Protein AF-T1B4D5-F1 (afdb_monomer_lite)

Secondary structure (DSSP, 8-state):
-TTTHHHHHHHHHHSTT-HHHHHHHHHHHHHHHHHH-HHHHHHHHHHHHHHHHHHHHH-TT-HHHHHHHHHHHHHS-GGGT--HHHHHHHHHHHHHH-HHHHHHHHHHHHHHTT-HHHHHHHHHHHHHH-TT--THHHHHHHHHHHHHHH-TT-HHHHHHHHHHHHHHHHHHHHHHTTS----HHHHHHHHHHHHHHT-SHHHHHHHHHHHHHHS--

Organism: NCBI:txid410659

Structure (mmCIF, N/CA/C/O backbone):
data_AF-T1B4D5-F1
#
_entry.id   AF-T1B4D5-F1
#
loop_
_atom_site.group_PDB
_atom_site.id
_atom_site.type_symbol
_atom_site.label_atom_id
_atom_site.label_alt_id
_atom_site.label_comp_id
_atom_site.label_asym_id
_atom_site.label_entity_id
_atom_site.label_seq_id
_atom_site.pdbx_PDB_ins_code
_atom_site.Cartn_x
_atom_site.Cartn_y
_atom_site.Cartn_z
_atom_site.occupancy
_atom_site.B_iso_or_equiv
_atom_site.auth_seq_id
_atom_site.auth_comp_id
_atom_site.auth_asym_id
_atom_site.auth_atom_id
_atom_site.pdbx_PDB_model_num
ATOM 1 N N . PHE A 1 1 ? 6.455 9.916 -14.007 1.00 59.75 1 PHE A N 1
ATOM 2 C CA . PHE A 1 1 ? 5.121 9.476 -14.487 1.00 59.75 1 PHE A CA 1
ATOM 3 C C . PHE A 1 1 ? 4.770 9.940 -15.907 1.00 59.75 1 PHE A C 1
ATOM 5 O O . PHE A 1 1 ? 4.711 9.088 -16.780 1.00 59.75 1 PHE A O 1
ATOM 12 N N . ARG A 1 2 ? 4.588 11.244 -16.207 1.00 67.12 2 ARG A N 1
ATOM 13 C CA . ARG A 1 2 ? 4.133 11.708 -17.549 1.00 67.12 2 ARG A CA 1
ATOM 14 C C . ARG A 1 2 ? 5.028 11.262 -18.722 1.00 67.12 2 ARG A C 1
ATOM 16 O O . ARG A 1 2 ? 4.492 10.787 -19.713 1.00 67.12 2 ARG A O 1
ATOM 23 N N . LYS A 1 3 ? 6.359 11.357 -18.583 1.00 77.44 3 LYS A N 1
ATOM 24 C CA . LYS A 1 3 ? 7.332 10.890 -19.597 1.00 77.44 3 LYS A CA 1
ATOM 25 C C . LYS A 1 3 ? 7.439 9.358 -19.693 1.00 77.44 3 LYS A C 1
ATOM 27 O O . LYS A 1 3 ? 7.758 8.848 -20.753 1.00 77.44 3 LYS A O 1
ATOM 32 N N . ALA A 1 4 ? 7.148 8.633 -18.609 1.00 73.69 4 ALA A N 1
ATOM 33 C CA . ALA A 1 4 ? 7.266 7.172 -18.552 1.00 73.69 4 ALA A CA 1
ATOM 34 C C . ALA A 1 4 ? 6.052 6.448 -19.162 1.00 73.69 4 ALA A C 1
ATOM 36 O O . ALA A 1 4 ? 6.177 5.330 -19.647 1.00 73.69 4 ALA A O 1
ATOM 37 N N . PHE A 1 5 ? 4.877 7.087 -19.159 1.00 84.69 5 PHE A N 1
ATOM 38 C CA . PHE A 1 5 ? 3.626 6.444 -19.567 1.00 84.69 5 PHE A CA 1
ATOM 39 C C . PHE A 1 5 ? 3.628 5.864 -20.994 1.00 84.69 5 PHE A C 1
ATOM 41 O O . PHE A 1 5 ? 3.171 4.733 -21.133 1.00 84.69 5 PHE A O 1
ATOM 48 N N . PRO A 1 6 ? 4.132 6.550 -22.044 1.00 90.19 6 PRO A N 1
ATOM 49 C CA . PRO A 1 6 ? 4.163 5.971 -23.390 1.00 90.19 6 PRO A CA 1
ATOM 50 C C . PRO A 1 6 ? 4.971 4.669 -23.459 1.00 90.19 6 PRO A C 1
ATOM 52 O O . PRO A 1 6 ? 4.512 3.702 -24.059 1.00 90.19 6 PRO A O 1
ATOM 55 N N . TYR A 1 7 ? 6.118 4.618 -22.775 1.00 87.62 7 TYR A N 1
ATOM 56 C CA . TYR A 1 7 ? 6.969 3.428 -22.704 1.00 87.62 7 TYR A CA 1
ATOM 57 C C . TYR A 1 7 ? 6.268 2.282 -21.981 1.00 87.62 7 TYR A C 1
ATOM 59 O O . TYR A 1 7 ? 6.163 1.185 -22.514 1.00 87.62 7 TYR A O 1
ATOM 67 N N . VAL A 1 8 ? 5.705 2.552 -20.803 1.00 81.19 8 VAL A N 1
ATOM 68 C CA . VAL A 1 8 ? 5.000 1.529 -20.021 1.00 81.19 8 VAL A CA 1
ATOM 69 C C . VAL A 1 8 ? 3.749 1.028 -20.751 1.00 81.19 8 VAL A C 1
ATOM 71 O O . VAL A 1 8 ? 3.451 -0.160 -20.723 1.00 81.19 8 VAL A O 1
ATOM 74 N N . LYS A 1 9 ? 3.030 1.908 -21.460 1.00 93.94 9 LYS A N 1
ATOM 75 C CA . LYS A 1 9 ? 1.912 1.501 -22.319 1.00 93.94 9 LYS A CA 1
ATOM 76 C C . LYS A 1 9 ? 2.392 0.597 -23.454 1.00 93.94 9 LYS A C 1
ATOM 78 O O . LYS A 1 9 ? 1.712 -0.369 -23.761 1.00 93.94 9 LYS A O 1
ATOM 83 N N . LYS A 1 10 ? 3.531 0.891 -24.081 1.00 95.12 10 LYS A N 1
ATOM 84 C CA . LYS A 1 10 ? 4.098 0.043 -25.138 1.00 95.12 10 LYS A CA 1
ATOM 85 C C . LYS A 1 10 ? 4.448 -1.355 -24.608 1.00 95.12 10 LYS A C 1
ATOM 87 O O . LYS A 1 10 ? 4.064 -2.338 -25.233 1.00 95.12 10 LYS A O 1
ATOM 92 N N . LEU A 1 11 ? 5.043 -1.442 -23.415 1.00 91.50 11 LEU A N 1
ATOM 93 C CA . LEU A 1 11 ? 5.376 -2.719 -22.773 1.00 91.50 11 LEU A CA 1
ATOM 94 C C . LEU A 1 11 ? 4.157 -3.639 -22.604 1.00 91.50 11 LEU A C 1
ATOM 96 O O . LEU A 1 11 ? 4.252 -4.824 -22.900 1.00 91.50 11 LEU A O 1
ATOM 100 N N . THR A 1 12 ? 2.983 -3.110 -22.238 1.00 94.69 12 THR A N 1
ATOM 101 C CA . THR A 1 12 ? 1.769 -3.941 -22.108 1.00 94.69 12 THR A CA 1
ATOM 102 C C . THR A 1 12 ? 1.206 -4.452 -23.438 1.00 94.69 12 THR A C 1
ATOM 104 O O . THR A 1 12 ? 0.371 -5.355 -23.426 1.00 94.69 12 THR A O 1
ATOM 107 N N . HIS A 1 13 ? 1.644 -3.901 -24.577 1.00 95.62 13 HIS A N 1
ATOM 108 C CA . HIS A 1 13 ? 1.312 -4.420 -25.910 1.00 95.62 13 HIS A CA 1
ATOM 109 C C . HIS A 1 13 ? 2.344 -5.450 -26.378 1.00 95.62 13 HIS A C 1
ATOM 111 O O . HIS A 1 13 ? 1.962 -6.469 -26.940 1.00 95.62 13 HIS A O 1
ATOM 117 N N . GLU A 1 14 ? 3.633 -5.205 -26.125 1.00 96.44 14 GLU A N 1
ATOM 118 C CA . GLU A 1 14 ? 4.721 -6.125 -26.491 1.00 96.44 14 GLU A CA 1
ATOM 119 C C . GLU A 1 14 ? 4.737 -7.383 -25.616 1.00 96.44 14 GLU A C 1
ATOM 121 O O . GLU A 1 14 ? 5.044 -8.475 -26.087 1.00 96.44 14 GLU A O 1
ATOM 126 N N . ARG A 1 15 ? 4.377 -7.240 -24.337 1.00 95.62 15 ARG A N 1
ATOM 127 C CA . ARG A 1 15 ? 4.361 -8.315 -23.340 1.00 95.62 15 ARG A CA 1
ATOM 128 C C . ARG A 1 15 ? 2.989 -8.388 -22.662 1.00 95.62 15 ARG A C 1
ATOM 130 O O . ARG A 1 15 ? 2.857 -8.121 -21.466 1.00 95.62 15 ARG A O 1
ATOM 137 N N . PRO A 1 16 ? 1.929 -8.774 -23.396 1.00 95.25 16 PRO A N 1
ATOM 138 C CA . PRO A 1 16 ? 0.553 -8.689 -22.907 1.00 95.25 16 PRO A CA 1
ATOM 139 C C . PRO A 1 16 ? 0.242 -9.639 -21.746 1.00 95.25 16 PRO A C 1
ATOM 141 O O . PRO A 1 16 ? -0.794 -9.467 -21.104 1.00 95.25 16 PRO A O 1
ATOM 144 N N . HIS A 1 17 ? 1.106 -10.615 -21.459 1.00 95.88 17 HIS A N 1
ATOM 145 C CA . HIS A 1 17 ? 0.962 -11.569 -20.355 1.00 95.88 17 HIS A CA 1
ATOM 146 C C . HIS A 1 17 ? 1.942 -11.313 -19.197 1.00 95.88 17 HIS A C 1
ATOM 148 O O . HIS A 1 17 ? 1.974 -12.092 -18.248 1.00 95.88 17 HIS A O 1
ATOM 154 N N . ASP A 1 18 ? 2.731 -10.233 -19.238 1.00 92.44 18 ASP A N 1
ATOM 155 C CA . ASP A 1 18 ? 3.637 -9.884 -18.142 1.00 92.44 18 ASP A CA 1
ATOM 156 C C . ASP A 1 18 ? 2.883 -9.111 -17.048 1.00 92.44 18 ASP A C 1
ATOM 158 O O . ASP A 1 18 ? 2.411 -7.986 -17.237 1.00 92.44 18 ASP A O 1
ATOM 162 N N . ALA A 1 19 ? 2.750 -9.728 -15.875 1.00 87.81 19 ALA A N 1
ATOM 163 C CA . ALA A 1 19 ? 2.038 -9.136 -14.748 1.00 87.81 19 ALA A CA 1
ATOM 164 C C . ALA A 1 19 ? 2.701 -7.860 -14.206 1.00 87.81 19 ALA A C 1
ATOM 166 O O . ALA A 1 19 ? 2.000 -6.956 -13.745 1.00 87.81 19 ALA A O 1
ATOM 167 N N . ASN A 1 20 ? 4.033 -7.770 -14.250 1.00 83.25 20 ASN A N 1
ATOM 168 C CA . ASN A 1 20 ? 4.758 -6.613 -13.734 1.00 83.25 20 ASN A CA 1
ATOM 169 C C . ASN A 1 20 ? 4.564 -5.400 -14.644 1.00 83.25 20 ASN A C 1
ATOM 171 O O . ASN A 1 20 ? 4.439 -4.286 -14.139 1.00 83.25 20 ASN A O 1
ATOM 175 N N . ASP A 1 21 ? 4.452 -5.610 -15.955 1.00 86.88 21 ASP A N 1
ATOM 176 C CA . ASP A 1 21 ? 4.141 -4.536 -16.901 1.00 86.88 21 ASP A CA 1
ATOM 177 C C . ASP A 1 21 ? 2.739 -3.976 -16.696 1.00 86.88 21 ASP A C 1
ATOM 179 O O . ASP A 1 21 ? 2.556 -2.756 -16.669 1.00 86.88 21 ASP A O 1
ATOM 183 N N . TRP A 1 22 ? 1.746 -4.844 -16.485 1.00 88.75 22 TRP A N 1
ATOM 184 C CA . TRP A 1 22 ? 0.387 -4.404 -16.163 1.00 88.75 22 TRP A CA 1
ATOM 185 C C . TRP A 1 22 ? 0.316 -3.671 -14.818 1.00 88.75 22 TRP A C 1
ATOM 187 O O . TRP A 1 22 ? -0.350 -2.637 -14.721 1.00 88.75 22 TRP A O 1
ATOM 197 N N . LEU A 1 23 ? 1.046 -4.143 -13.804 1.00 82.62 23 LEU A N 1
ATOM 198 C CA . LEU A 1 23 ? 1.139 -3.473 -12.506 1.00 82.62 23 LEU A CA 1
ATOM 199 C C . LEU A 1 23 ? 1.821 -2.099 -12.622 1.00 82.62 23 LEU A C 1
ATOM 201 O O . LEU A 1 23 ? 1.320 -1.102 -12.094 1.00 82.62 23 LEU A O 1
ATOM 205 N N . LEU A 1 24 ? 2.930 -2.018 -13.359 1.00 83.12 24 LEU A N 1
ATOM 206 C CA . LEU A 1 24 ? 3.648 -0.771 -13.614 1.00 83.12 24 LEU A CA 1
ATOM 207 C C . LEU A 1 24 ? 2.795 0.212 -14.422 1.00 83.12 24 LEU A C 1
ATOM 209 O O . LEU A 1 24 ? 2.815 1.418 -14.152 1.00 83.12 24 LEU A O 1
ATOM 213 N N . TYR A 1 25 ? 2.019 -0.286 -15.386 1.00 84.75 25 TYR A N 1
ATOM 214 C CA . TYR A 1 25 ? 1.057 0.502 -16.150 1.00 84.75 25 TYR A CA 1
ATOM 215 C C . TYR A 1 25 ? -0.013 1.106 -15.249 1.00 84.75 25 TYR A C 1
ATOM 217 O O . TYR A 1 25 ? -0.212 2.322 -15.294 1.00 84.75 25 TYR A O 1
ATOM 225 N N . ALA A 1 26 ? -0.637 0.298 -14.386 1.00 81.81 26 ALA A N 1
ATOM 226 C CA . ALA A 1 26 ? -1.636 0.766 -13.432 1.00 81.81 26 ALA A CA 1
ATOM 227 C C . ALA A 1 26 ? -1.070 1.871 -12.523 1.00 81.81 26 ALA A C 1
ATOM 229 O O . ALA A 1 26 ? -1.642 2.960 -12.441 1.00 81.81 26 ALA A O 1
ATOM 230 N N . ALA A 1 27 ? 0.100 1.640 -11.918 1.00 80.06 27 ALA A N 1
ATOM 231 C CA . ALA A 1 27 ? 0.762 2.611 -11.047 1.00 80.06 27 ALA A CA 1
ATOM 232 C C . ALA A 1 27 ? 1.145 3.904 -11.790 1.00 80.06 27 ALA A C 1
ATOM 234 O O . ALA A 1 27 ? 0.931 5.013 -11.294 1.00 80.06 27 ALA A O 1
ATOM 235 N N . THR A 1 28 ? 1.674 3.786 -13.012 1.00 78.31 28 THR A N 1
ATOM 236 C CA . THR A 1 28 ? 2.087 4.944 -13.816 1.00 78.31 28 THR A CA 1
ATOM 237 C C . THR A 1 28 ? 0.889 5.768 -14.273 1.00 78.31 28 THR A C 1
ATOM 239 O O . THR A 1 28 ? 0.957 7.002 -14.264 1.00 78.31 28 THR A O 1
ATOM 242 N N . LEU A 1 29 ? -0.204 5.106 -14.659 1.00 82.6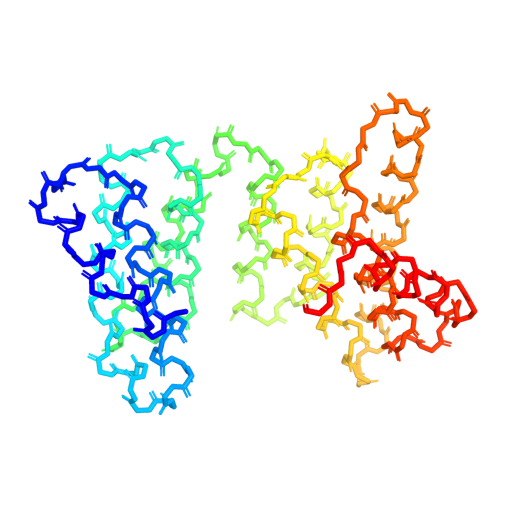9 29 LEU A N 1
ATOM 243 C CA . LEU A 1 29 ? -1.445 5.754 -15.059 1.00 82.69 29 LEU A CA 1
ATOM 244 C C . LEU A 1 29 ? -2.112 6.455 -13.874 1.00 82.69 29 LEU A C 1
ATOM 246 O O . LEU A 1 29 ? -2.475 7.624 -14.004 1.00 82.69 29 LEU A O 1
ATOM 250 N N . ALA A 1 30 ? -2.195 5.796 -12.716 1.00 75.62 30 ALA A N 1
ATOM 251 C CA . ALA A 1 30 ? -2.702 6.390 -11.482 1.00 75.62 30 ALA A CA 1
ATOM 252 C C . ALA A 1 30 ? -1.889 7.631 -11.086 1.00 75.62 30 ALA A C 1
ATOM 254 O O . ALA A 1 30 ? -2.453 8.712 -10.928 1.00 75.62 30 ALA A O 1
ATOM 255 N N . GLY A 1 31 ? -0.556 7.522 -11.029 1.00 74.50 31 GLY A N 1
ATOM 256 C CA . GLY A 1 31 ? 0.322 8.636 -10.665 1.00 74.50 31 GLY A CA 1
ATOM 257 C C . GLY A 1 31 ? 0.282 9.801 -11.661 1.00 74.50 31 GLY A C 1
ATOM 258 O O . GLY A 1 31 ? 0.270 10.966 -11.261 1.00 74.50 31 GLY A O 1
ATOM 259 N N . LYS A 1 32 ? 0.225 9.518 -12.972 1.00 81.62 32 LYS A N 1
ATOM 260 C CA . LYS A 1 32 ? 0.066 10.556 -14.007 1.00 81.62 32 LYS A CA 1
ATOM 261 C C . LYS A 1 32 ? -1.280 11.270 -13.867 1.00 81.62 32 LYS A C 1
ATOM 263 O O . LYS A 1 32 ? -1.305 12.496 -13.939 1.00 81.62 32 LYS A O 1
ATOM 268 N N . SER A 1 33 ? -2.363 10.518 -13.698 1.00 72.50 33 SER A N 1
ATOM 269 C CA . SER A 1 33 ? -3.723 11.063 -13.679 1.00 72.50 33 SER A CA 1
ATOM 270 C C . SER A 1 33 ? -3.989 11.838 -12.393 1.00 72.50 33 SER A C 1
ATOM 272 O O . SER A 1 33 ? -4.486 12.954 -12.456 1.00 72.50 33 SER A O 1
ATOM 274 N N . ALA A 1 34 ? -3.532 11.331 -11.244 1.00 70.50 34 ALA A N 1
ATOM 275 C CA . ALA A 1 34 ? -3.586 12.051 -9.974 1.00 70.50 34 ALA A CA 1
ATOM 276 C C . ALA A 1 34 ? -2.839 13.395 -10.045 1.00 70.50 34 ALA A C 1
ATOM 278 O O . ALA A 1 34 ? -3.365 14.411 -9.598 1.00 70.50 34 ALA A O 1
ATOM 279 N N . LYS A 1 35 ? -1.657 13.435 -10.683 1.00 73.06 35 LYS A N 1
ATOM 280 C CA . LYS A 1 35 ? -0.909 14.688 -10.897 1.00 73.06 35 LYS A CA 1
ATOM 281 C C . LYS A 1 35 ? -1.637 15.674 -11.822 1.00 73.06 35 LYS A C 1
ATOM 283 O O . LYS A 1 35 ? -1.420 16.875 -11.708 1.00 73.06 35 LYS A O 1
ATOM 288 N N . ALA A 1 36 ? -2.459 15.181 -12.746 1.00 73.25 36 ALA A N 1
ATOM 289 C CA . ALA A 1 36 ? -3.267 16.007 -13.643 1.00 73.25 36 ALA A CA 1
ATOM 290 C C . ALA A 1 36 ? -4.607 16.453 -13.021 1.00 73.25 36 ALA A C 1
ATOM 292 O O . ALA A 1 36 ? -5.295 17.282 -13.609 1.00 73.25 36 ALA A O 1
ATOM 293 N N . GLY A 1 37 ? -4.967 15.931 -11.844 1.00 71.31 37 GLY A N 1
ATOM 294 C CA . GLY A 1 37 ? -6.157 16.314 -11.086 1.00 71.31 37 GLY A CA 1
ATOM 295 C C . GLY A 1 37 ? -7.215 15.213 -10.985 1.00 71.31 37 GLY A C 1
ATOM 296 O O . GLY A 1 37 ? -7.175 14.194 -11.678 1.00 71.31 37 GLY A O 1
ATOM 297 N N . ILE A 1 38 ? -8.198 15.436 -10.109 1.00 74.69 38 ILE A N 1
ATOM 298 C CA . ILE A 1 38 ? -9.225 14.444 -9.754 1.00 74.69 38 ILE A CA 1
ATOM 299 C C . ILE A 1 38 ? -10.049 13.988 -10.967 1.00 74.69 38 ILE A C 1
ATOM 301 O O . ILE A 1 38 ? -10.256 12.792 -11.136 1.00 74.69 38 ILE A O 1
ATOM 305 N N . PHE A 1 39 ? -10.434 14.898 -11.869 1.00 83.56 39 PHE A N 1
ATOM 306 C CA . PHE A 1 39 ? -11.192 14.555 -13.079 1.00 83.56 39 PHE A CA 1
ATOM 307 C C . PHE A 1 39 ? -10.404 13.647 -14.027 1.00 83.56 39 PHE A C 1
ATOM 309 O O . PHE A 1 39 ? -10.960 12.712 -14.600 1.00 83.56 39 PHE A O 1
ATOM 316 N N . SER A 1 40 ? -9.094 13.881 -14.156 1.00 80.38 40 SER A N 1
ATOM 317 C CA . SER A 1 40 ? -8.224 13.008 -14.941 1.00 80.38 40 SER A CA 1
ATOM 318 C C . SER A 1 40 ? -8.095 11.638 -14.289 1.00 80.38 40 SER A C 1
ATOM 320 O O . SER A 1 40 ? -8.125 10.632 -14.987 1.00 80.38 40 SER A O 1
ATOM 322 N N . LEU A 1 41 ? -7.977 11.564 -12.962 1.00 74.75 41 LEU A N 1
ATOM 323 C CA . LEU A 1 41 ? -7.971 10.279 -12.269 1.00 74.75 41 LEU A CA 1
ATOM 324 C C . LEU A 1 41 ? -9.271 9.512 -12.528 1.00 74.75 41 LEU A C 1
ATOM 326 O O . LEU A 1 41 ? -9.200 8.370 -12.975 1.00 74.75 41 LEU A O 1
ATOM 330 N N . LEU A 1 42 ? -10.423 10.167 -12.342 1.00 78.44 42 LEU A N 1
ATOM 331 C CA . LEU A 1 42 ? -11.759 9.603 -12.562 1.00 78.44 42 LEU A CA 1
ATOM 332 C C . LEU A 1 42 ? -11.944 9.041 -13.977 1.00 78.44 42 LEU A C 1
ATOM 334 O O . LEU A 1 42 ? -12.488 7.951 -14.121 1.00 78.44 42 LEU A O 1
ATOM 338 N N . SER A 1 43 ? -11.440 9.710 -15.018 1.00 87.19 43 SER A N 1
ATOM 339 C CA . SER A 1 43 ? -11.549 9.195 -16.391 1.00 87.19 43 SER A CA 1
ATOM 340 C C . SER A 1 43 ? -10.677 7.962 -16.672 1.00 87.19 43 SER A C 1
ATOM 342 O O . SER A 1 43 ? -10.937 7.226 -17.625 1.00 87.19 43 SER A O 1
ATOM 344 N N . HIS A 1 44 ? -9.668 7.690 -15.837 1.00 87.69 44 HIS A N 1
ATOM 345 C CA . HIS A 1 44 ? -8.746 6.564 -16.007 1.00 87.69 44 HIS A CA 1
ATOM 346 C C . HIS A 1 44 ? -8.948 5.419 -15.003 1.00 87.69 44 HIS A C 1
ATOM 348 O O . HIS A 1 44 ? -8.336 4.365 -15.188 1.00 87.69 44 HIS A O 1
ATOM 354 N N . VAL A 1 45 ? -9.803 5.561 -13.981 1.00 83.50 45 VAL A N 1
ATOM 355 C CA . VAL A 1 45 ? -9.968 4.541 -12.921 1.00 83.50 45 VAL A CA 1
ATOM 356 C C . VAL A 1 45 ? -10.332 3.161 -13.473 1.00 83.50 45 VAL A C 1
ATOM 358 O O . VAL A 1 45 ? -9.697 2.175 -13.114 1.00 83.50 45 VAL A O 1
ATOM 361 N N . GLY A 1 46 ? -11.227 3.081 -14.462 1.00 88.88 46 GLY A N 1
ATOM 362 C CA . GLY A 1 46 ? -11.579 1.803 -15.090 1.00 88.88 46 GLY A CA 1
ATOM 363 C C . GLY A 1 46 ? -10.419 1.142 -15.851 1.00 88.88 46 GLY A C 1
ATOM 364 O O . GLY A 1 46 ? -10.335 -0.082 -15.907 1.00 88.88 46 GLY A O 1
ATOM 365 N N . GLN A 1 47 ? -9.498 1.926 -16.426 1.00 93.88 47 GLN A N 1
ATOM 366 C CA . GLN A 1 47 ? -8.290 1.384 -17.068 1.00 93.88 47 GLN A CA 1
ATOM 367 C C . GLN A 1 47 ? -7.281 0.889 -16.028 1.00 93.88 47 GLN A C 1
ATOM 369 O O . GLN A 1 47 ? -6.638 -0.137 -16.245 1.00 93.88 47 GLN A O 1
ATOM 374 N N . ILE A 1 48 ? -7.169 1.600 -14.903 1.00 86.31 48 ILE A N 1
ATOM 375 C CA . ILE A 1 48 ? -6.336 1.205 -13.765 1.00 86.31 48 ILE A CA 1
ATOM 376 C C . ILE A 1 48 ? -6.849 -0.120 -13.196 1.00 86.31 48 ILE A C 1
ATOM 378 O O . ILE A 1 48 ? -6.062 -1.055 -13.074 1.00 86.31 48 ILE A O 1
ATOM 382 N N . HIS A 1 49 ? -8.156 -0.235 -12.943 1.00 94.12 49 HIS A N 1
ATOM 383 C CA . HIS A 1 49 ? -8.755 -1.456 -12.409 1.00 94.12 49 HIS A CA 1
ATOM 384 C C . HIS A 1 49 ? -8.471 -2.670 -13.304 1.00 94.12 49 HIS A C 1
ATOM 386 O O . HIS A 1 49 ? -7.859 -3.636 -12.858 1.00 94.12 49 HIS A O 1
ATOM 392 N N . ARG A 1 50 ? -8.789 -2.580 -14.603 1.00 96.44 50 ARG A N 1
ATOM 393 C CA . ARG A 1 50 ? -8.543 -3.677 -15.557 1.00 96.44 50 ARG A CA 1
ATOM 394 C C . ARG A 1 50 ? -7.073 -4.077 -15.651 1.00 96.44 50 ARG A C 1
ATOM 396 O O . ARG A 1 50 ? -6.761 -5.240 -15.898 1.00 96.44 50 ARG A O 1
ATOM 403 N N . ALA A 1 51 ? -6.155 -3.124 -15.508 1.00 92.06 51 ALA A N 1
ATOM 404 C CA . ALA A 1 51 ? -4.730 -3.426 -15.497 1.00 92.06 51 ALA A CA 1
ATOM 405 C C . ALA A 1 51 ? -4.323 -4.205 -14.234 1.00 92.06 51 ALA A C 1
ATOM 407 O O . ALA A 1 51 ? -3.550 -5.155 -14.334 1.00 92.06 51 ALA A O 1
ATOM 408 N N . LEU A 1 52 ? -4.885 -3.864 -13.072 1.00 89.44 52 LEU A N 1
ATOM 409 C CA . LEU A 1 52 ? -4.667 -4.604 -11.827 1.00 89.44 52 LEU A CA 1
ATOM 410 C C . LEU A 1 52 ? -5.253 -6.022 -11.896 1.00 89.44 52 LEU A C 1
ATOM 412 O O . LEU A 1 52 ? -4.554 -6.978 -11.564 1.00 89.44 52 LEU A O 1
ATOM 416 N N . GLU A 1 53 ? -6.473 -6.180 -12.420 1.00 97.56 53 GLU A N 1
ATOM 417 C CA . GLU A 1 53 ? -7.086 -7.497 -12.654 1.00 97.56 53 GLU A CA 1
ATOM 418 C C . GLU A 1 53 ? -6.207 -8.371 -13.560 1.00 97.56 53 GLU A C 1
ATOM 420 O O . GLU A 1 53 ? -5.957 -9.539 -13.260 1.00 97.56 53 GLU A O 1
ATOM 425 N N . LYS A 1 54 ? -5.674 -7.804 -14.653 1.00 97.75 54 LYS A N 1
ATOM 426 C CA . LYS A 1 54 ? -4.730 -8.507 -15.534 1.00 97.75 54 LYS A CA 1
ATOM 427 C C . LYS A 1 54 ? -3.453 -8.909 -14.802 1.00 97.75 54 LYS A C 1
ATOM 429 O O . LYS A 1 54 ? -3.015 -10.045 -14.964 1.00 97.75 54 LYS A O 1
ATOM 434 N N . ALA A 1 55 ? -2.870 -8.018 -14.000 1.00 90.00 55 ALA A N 1
ATOM 435 C CA . ALA A 1 55 ? -1.661 -8.318 -13.239 1.00 90.00 55 ALA A CA 1
ATOM 436 C C . ALA A 1 55 ? -1.874 -9.500 -12.275 1.00 90.00 55 ALA A C 1
ATOM 438 O O . ALA A 1 55 ? -1.064 -10.427 -12.256 1.00 90.00 55 ALA A O 1
ATOM 439 N N . VAL A 1 56 ? -2.994 -9.522 -11.542 1.00 96.56 56 VAL A N 1
ATOM 440 C CA . VAL A 1 56 ? -3.349 -10.645 -10.656 1.00 96.56 56 VAL A CA 1
ATOM 441 C C . VAL A 1 56 ? -3.632 -11.918 -11.451 1.00 96.56 56 VAL A C 1
ATOM 443 O O . VAL A 1 56 ? -3.162 -12.990 -11.073 1.00 96.56 56 VAL A O 1
ATOM 446 N N . ARG A 1 57 ? -4.344 -11.819 -12.579 1.00 97.50 57 ARG A N 1
ATOM 447 C CA . ARG A 1 57 ? -4.656 -12.970 -13.436 1.00 97.50 57 ARG A CA 1
ATOM 448 C C . ARG A 1 57 ? -3.400 -13.638 -13.995 1.00 97.50 57 ARG A C 1
ATOM 450 O O . ARG A 1 57 ? -3.318 -14.861 -13.989 1.00 97.50 57 ARG A O 1
ATOM 457 N N . PHE A 1 58 ? -2.440 -12.855 -14.486 1.00 97.06 58 PHE A N 1
ATOM 458 C CA . PHE A 1 58 ? -1.218 -13.387 -15.095 1.00 97.06 58 PHE A CA 1
ATOM 459 C C . PHE A 1 58 ? -0.180 -13.847 -14.071 1.00 97.06 58 PHE A C 1
ATOM 461 O O . PHE A 1 58 ? 0.582 -14.768 -14.349 1.00 97.06 58 PHE A O 1
ATOM 468 N N . ALA A 1 59 ? -0.166 -13.262 -12.871 1.00 93.94 59 ALA A N 1
ATOM 469 C CA . ALA A 1 59 ? 0.665 -13.740 -11.774 1.00 93.94 59 ALA A CA 1
ATOM 470 C C . ALA A 1 59 ? -0.134 -13.816 -10.463 1.00 93.94 59 ALA A C 1
ATOM 472 O O . ALA A 1 59 ? 0.026 -12.963 -9.587 1.00 93.94 59 ALA A O 1
ATOM 473 N N . PRO A 1 60 ? -0.918 -14.891 -10.247 1.00 94.62 60 PRO A N 1
ATOM 474 C CA . PRO A 1 60 ? -1.730 -15.061 -9.040 1.00 94.62 60 PRO A CA 1
ATOM 475 C C . PRO A 1 60 ? -0.919 -15.154 -7.742 1.00 94.62 60 PRO A C 1
ATOM 477 O O . PRO A 1 60 ? -1.489 -15.109 -6.658 1.00 94.62 60 PRO A O 1
ATOM 480 N N . LYS A 1 61 ? 0.404 -15.320 -7.811 1.00 91.25 61 LYS A N 1
ATOM 481 C CA . LYS A 1 61 ? 1.299 -15.316 -6.642 1.00 91.25 61 LYS A CA 1
ATOM 482 C C . LYS A 1 61 ? 2.000 -13.966 -6.430 1.00 91.25 61 LYS A C 1
ATOM 484 O O . LYS A 1 61 ? 2.768 -13.822 -5.487 1.00 91.25 61 LYS A O 1
ATOM 489 N N . ASN A 1 62 ? 1.743 -12.970 -7.279 1.00 84.06 62 ASN A N 1
ATOM 490 C CA . ASN A 1 62 ? 2.301 -11.631 -7.131 1.00 84.06 62 ASN A CA 1
ATOM 491 C C . ASN A 1 62 ? 1.515 -10.848 -6.067 1.00 84.06 62 ASN A C 1
ATOM 493 O O . ASN A 1 62 ? 0.483 -10.241 -6.357 1.00 84.06 62 ASN A O 1
ATOM 497 N N . MET A 1 63 ? 2.010 -10.861 -4.827 1.00 84.62 63 MET A N 1
ATOM 498 C CA . MET A 1 63 ? 1.353 -10.179 -3.705 1.00 84.62 63 MET A CA 1
ATOM 499 C C . MET A 1 63 ? 1.255 -8.666 -3.901 1.00 84.62 63 MET A C 1
ATOM 501 O O . MET A 1 63 ? 0.260 -8.075 -3.501 1.00 84.62 63 MET A O 1
ATOM 505 N N . GLY A 1 64 ? 2.220 -8.039 -4.582 1.00 79.25 64 GLY A N 1
ATOM 506 C CA . GLY A 1 64 ? 2.149 -6.611 -4.900 1.00 79.25 64 GLY A CA 1
ATOM 507 C C . GLY A 1 64 ? 0.951 -6.273 -5.792 1.00 79.25 64 GLY A C 1
ATOM 508 O O . GLY A 1 64 ? 0.247 -5.298 -5.533 1.00 79.25 64 GLY A O 1
ATOM 509 N N . ALA A 1 65 ? 0.674 -7.111 -6.796 1.00 82.19 65 ALA A N 1
ATOM 510 C CA . ALA A 1 65 ? -0.500 -6.956 -7.655 1.00 82.19 65 ALA A CA 1
ATOM 511 C C . ALA A 1 65 ? -1.810 -7.184 -6.886 1.00 82.19 65 ALA A C 1
ATOM 513 O O . ALA A 1 65 ? -2.741 -6.391 -7.026 1.00 82.19 65 ALA A O 1
ATOM 514 N N . ARG A 1 66 ? -1.863 -8.217 -6.032 1.00 91.81 66 ARG A N 1
ATOM 515 C CA . ARG A 1 66 ? -3.041 -8.505 -5.196 1.00 91.81 66 ARG A CA 1
ATOM 516 C C . ARG A 1 66 ? -3.342 -7.389 -4.207 1.00 91.81 66 ARG A C 1
ATOM 518 O O . ARG A 1 66 ? -4.485 -6.966 -4.105 1.00 91.81 66 ARG A O 1
ATOM 525 N N . ILE A 1 67 ? -2.321 -6.872 -3.523 1.00 85.44 67 ILE A N 1
ATOM 526 C CA . ILE A 1 67 ? -2.457 -5.740 -2.598 1.00 85.44 67 ILE A CA 1
ATOM 527 C C . ILE A 1 67 ? -2.987 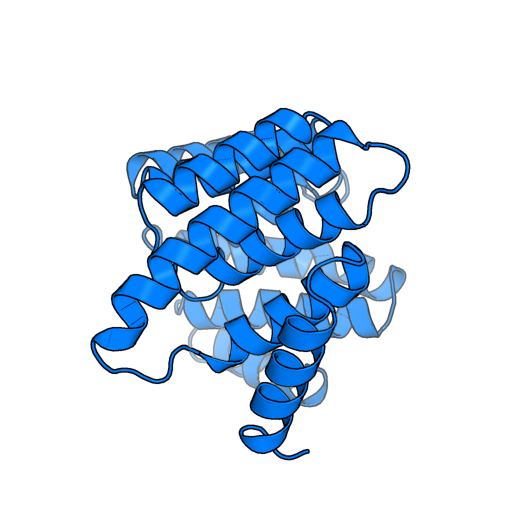-4.513 -3.347 1.00 85.44 67 ILE A C 1
ATOM 529 O O . ILE A 1 67 ? -3.916 -3.865 -2.876 1.00 85.44 67 ILE A O 1
ATOM 533 N N . ALA A 1 68 ? -2.441 -4.204 -4.527 1.00 83.31 68 ALA A N 1
ATOM 534 C CA . ALA A 1 68 ? -2.894 -3.061 -5.314 1.00 83.31 68 ALA A CA 1
ATOM 535 C C . ALA A 1 68 ? -4.358 -3.202 -5.773 1.00 83.31 68 ALA A C 1
ATOM 537 O O . ALA A 1 68 ? -5.115 -2.235 -5.666 1.00 83.31 68 ALA A O 1
ATOM 538 N N . LEU A 1 69 ? -4.767 -4.392 -6.235 1.00 91.38 69 LEU A N 1
ATOM 539 C CA . LEU A 1 69 ? -6.158 -4.680 -6.601 1.00 91.38 69 LEU A CA 1
ATOM 540 C C . LEU A 1 69 ? -7.086 -4.586 -5.383 1.00 91.38 69 LEU A C 1
ATOM 542 O O . LEU A 1 69 ? -8.084 -3.878 -5.432 1.00 91.38 69 LEU A O 1
ATOM 546 N N . MET A 1 70 ? -6.698 -5.194 -4.261 1.00 93.38 70 MET A N 1
ATOM 547 C CA . MET A 1 70 ? -7.430 -5.125 -2.998 1.00 93.38 70 MET A CA 1
ATOM 548 C C . MET A 1 70 ? -7.662 -3.677 -2.547 1.00 93.38 70 MET A C 1
ATOM 550 O O . MET A 1 70 ? -8.786 -3.301 -2.227 1.00 93.38 70 MET A O 1
ATOM 554 N N . ILE A 1 71 ? -6.612 -2.849 -2.525 1.00 84.06 71 ILE A N 1
ATOM 555 C CA . ILE A 1 71 ? -6.715 -1.435 -2.137 1.00 84.06 71 ILE A CA 1
ATOM 556 C C . ILE A 1 71 ? -7.675 -0.701 -3.072 1.00 84.06 71 ILE A C 1
ATOM 558 O O . ILE A 1 71 ? -8.510 0.070 -2.598 1.00 84.06 71 ILE A O 1
ATOM 562 N N . TYR A 1 72 ? -7.566 -0.930 -4.385 1.00 84.69 72 TYR A N 1
ATOM 563 C CA . TYR A 1 72 ? -8.476 -0.334 -5.358 1.00 84.69 72 TYR A CA 1
ATOM 564 C C . TYR A 1 72 ? -9.926 -0.723 -5.046 1.00 84.69 72 TYR A C 1
ATOM 566 O O . TYR A 1 72 ? -10.771 0.152 -4.873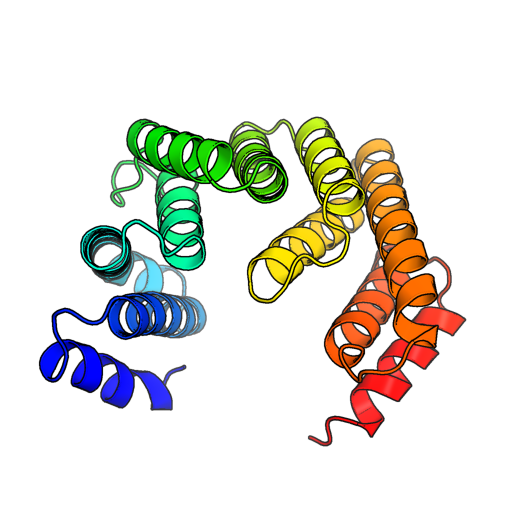 1.00 84.69 72 TYR A O 1
ATOM 574 N N . ASP A 1 73 ? -10.192 -2.017 -4.886 1.00 92.06 73 ASP A N 1
ATOM 575 C CA . ASP A 1 73 ? -11.521 -2.567 -4.632 1.00 92.06 73 ASP A CA 1
ATOM 576 C C . ASP A 1 73 ? -12.151 -2.102 -3.317 1.00 92.06 73 ASP A C 1
ATOM 578 O O . ASP A 1 73 ? -13.365 -1.904 -3.236 1.00 92.06 73 ASP A O 1
ATOM 582 N N . LEU A 1 74 ? -11.340 -1.921 -2.274 1.00 88.06 74 LEU A N 1
ATOM 583 C CA . LEU A 1 74 ? -11.812 -1.469 -0.967 1.00 88.06 74 LEU A CA 1
ATOM 584 C C . LEU A 1 74 ? -12.031 0.048 -0.911 1.00 88.06 74 LEU A C 1
ATOM 586 O O . LEU A 1 74 ? -12.938 0.503 -0.207 1.00 88.06 74 LEU A O 1
ATOM 590 N N . ARG A 1 75 ? -11.204 0.837 -1.613 1.00 82.06 75 ARG A N 1
ATOM 591 C CA . ARG A 1 75 ? -11.223 2.309 -1.534 1.00 82.06 75 ARG A CA 1
ATOM 592 C C . ARG A 1 75 ? -12.071 2.976 -2.611 1.00 82.06 75 ARG A C 1
ATOM 594 O O . ARG A 1 75 ? -12.610 4.055 -2.359 1.00 82.06 75 ARG A O 1
ATOM 601 N N . ALA A 1 76 ? -12.161 2.400 -3.807 1.00 80.94 76 ALA A N 1
ATOM 602 C CA . ALA A 1 76 ? -12.922 3.001 -4.891 1.00 80.94 76 ALA A CA 1
ATOM 603 C C . ALA A 1 76 ? -14.439 2.861 -4.637 1.00 80.94 76 ALA A C 1
ATOM 605 O O . ALA A 1 76 ? -14.910 1.805 -4.213 1.00 80.94 76 ALA A O 1
ATOM 606 N N . PRO A 1 77 ? -15.238 3.905 -4.913 1.00 80.38 77 PRO A N 1
ATOM 607 C CA . PRO A 1 77 ? -16.689 3.788 -4.971 1.00 80.38 77 PRO A CA 1
ATOM 608 C C . PRO A 1 77 ? -17.152 2.708 -5.957 1.00 80.38 77 PRO A C 1
ATOM 610 O O . PRO A 1 77 ? -16.530 2.501 -7.001 1.00 80.38 77 PRO A O 1
ATOM 613 N N . GLY A 1 78 ? -18.306 2.094 -5.678 1.00 81.38 78 GLY A N 1
ATOM 614 C CA . GLY A 1 78 ? -18.875 1.032 -6.519 1.00 81.38 78 GLY A CA 1
ATOM 615 C C . GLY A 1 78 ? -19.082 1.436 -7.980 1.00 81.38 78 GLY A C 1
ATOM 616 O O . GLY A 1 78 ? -18.722 0.697 -8.890 1.00 81.38 78 GLY A O 1
ATOM 617 N N . PHE A 1 79 ? -19.566 2.658 -8.219 1.00 81.19 79 PHE A N 1
ATOM 618 C CA . PHE A 1 79 ? -19.768 3.187 -9.574 1.00 81.19 79 PHE A CA 1
ATOM 619 C C . PHE A 1 79 ? -18.456 3.479 -10.328 1.00 81.19 79 PHE A C 1
ATOM 621 O O . PHE A 1 79 ? -18.470 3.637 -11.544 1.00 81.19 79 PHE A O 1
ATOM 628 N N . LEU A 1 80 ? -17.316 3.522 -9.627 1.00 78.25 80 LEU A N 1
ATOM 629 C CA . LEU A 1 80 ? -15.972 3.620 -10.213 1.00 78.25 80 LEU A CA 1
ATOM 630 C C . LEU A 1 80 ? -15.295 2.246 -10.336 1.00 78.25 80 LEU A C 1
ATOM 632 O O . LEU A 1 80 ? -14.098 2.154 -10.616 1.00 78.25 80 LEU A O 1
ATOM 636 N N . GLY A 1 81 ? -16.064 1.173 -10.144 1.00 78.31 81 GLY A N 1
ATOM 637 C CA . GLY A 1 81 ? -15.615 -0.204 -10.277 1.00 78.31 81 GLY A CA 1
ATOM 638 C C . GLY A 1 81 ? -14.979 -0.788 -9.021 1.00 78.31 81 GLY A C 1
ATOM 639 O O . GLY A 1 81 ? -14.413 -1.863 -9.125 1.00 78.31 81 GLY A O 1
ATOM 640 N N . GLY A 1 82 ? -15.041 -0.117 -7.866 1.00 87.06 82 GLY A N 1
ATOM 641 C CA . GLY A 1 82 ? -14.604 -0.725 -6.609 1.00 87.06 82 GLY A CA 1
ATOM 642 C C . GLY A 1 82 ? -15.595 -1.776 -6.111 1.00 87.06 82 GLY A C 1
ATOM 643 O O . GLY A 1 82 ? -16.810 -1.612 -6.222 1.00 87.06 82 GLY A O 1
ATOM 644 N N . SER A 1 83 ? -15.095 -2.862 -5.535 1.00 94.50 83 SER A N 1
ATOM 645 C CA . SER A 1 83 ? -15.931 -3.949 -5.039 1.00 94.50 83 SER A CA 1
ATOM 646 C C . SER A 1 83 ? -15.397 -4.498 -3.727 1.00 94.50 83 SER A C 1
ATOM 648 O O . SER A 1 83 ? -14.488 -5.323 -3.697 1.00 94.50 83 SER A O 1
ATOM 650 N N . LYS A 1 84 ? -16.038 -4.131 -2.609 1.00 93.19 84 LYS A N 1
ATOM 651 C CA . LYS A 1 84 ? -15.661 -4.649 -1.280 1.00 93.19 84 LYS A CA 1
ATOM 652 C C . LYS A 1 84 ? -15.593 -6.176 -1.252 1.00 93.19 84 LYS A C 1
ATOM 654 O O . LYS A 1 84 ? -14.710 -6.736 -0.615 1.00 93.19 84 LYS A O 1
ATOM 659 N N . ARG A 1 85 ? -16.499 -6.854 -1.965 1.00 95.88 85 ARG A N 1
ATOM 660 C CA . ARG A 1 85 ? -16.503 -8.318 -2.069 1.00 95.88 85 ARG A CA 1
ATOM 661 C C . ARG A 1 85 ? -15.232 -8.842 -2.746 1.00 95.88 85 ARG A C 1
ATOM 663 O O . ARG A 1 85 ? -14.658 -9.794 -2.232 1.00 95.88 85 ARG A O 1
ATOM 670 N N . GLN A 1 86 ? -14.798 -8.240 -3.856 1.00 95.81 86 GLN A N 1
ATOM 671 C CA . GLN A 1 86 ? -13.558 -8.631 -4.545 1.00 95.81 86 GLN A CA 1
ATOM 672 C C . GLN A 1 86 ? -12.321 -8.268 -3.715 1.00 95.81 86 GLN A C 1
ATOM 674 O O . GLN A 1 86 ? -11.451 -9.113 -3.528 1.00 95.81 86 GLN A O 1
ATOM 679 N N . GLY A 1 87 ? -12.320 -7.102 -3.066 1.00 95.56 87 GLY A N 1
ATOM 680 C CA . GLY A 1 87 ? -11.274 -6.730 -2.114 1.00 95.56 87 GLY A CA 1
ATOM 681 C C . GLY A 1 87 ? -11.106 -7.762 -0.992 1.00 95.56 87 GLY A C 1
ATOM 682 O O . GLY A 1 87 ? -9.987 -8.150 -0.669 1.00 95.56 87 GLY A O 1
ATOM 683 N N . MET A 1 88 ? -12.203 -8.301 -0.446 1.00 96.94 88 MET A N 1
ATOM 684 C CA . MET A 1 88 ? -12.130 -9.370 0.560 1.00 96.94 88 MET A CA 1
ATOM 685 C C . MET A 1 88 ? -11.590 -10.699 0.015 1.00 96.94 88 MET A C 1
ATOM 687 O O . MET A 1 88 ? -10.995 -11.462 0.777 1.00 96.94 88 MET A O 1
ATOM 691 N N . VAL A 1 89 ? -11.785 -10.997 -1.274 1.00 96.88 89 VAL A N 1
ATOM 692 C CA . VAL A 1 89 ? -11.186 -12.179 -1.918 1.00 96.88 89 VAL A CA 1
ATOM 693 C C . VAL A 1 89 ? -9.668 -12.030 -1.960 1.00 96.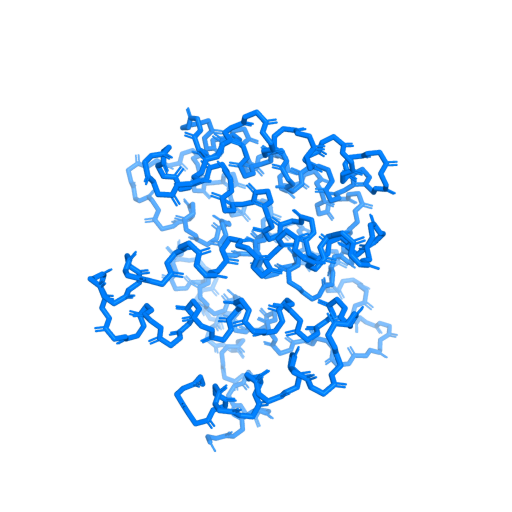88 89 VAL A C 1
ATOM 695 O O . VAL A 1 89 ? -8.953 -12.934 -1.526 1.00 96.88 89 VAL A O 1
ATOM 698 N N . GLU A 1 90 ? -9.179 -10.873 -2.404 1.00 95.44 90 GLU A N 1
ATOM 699 C CA . GLU A 1 90 ? -7.744 -10.593 -2.459 1.00 95.44 90 GLU A CA 1
ATOM 700 C C . GLU A 1 90 ? -7.110 -10.566 -1.065 1.00 95.44 90 GLU A C 1
ATOM 702 O O . GLU A 1 90 ? -6.059 -11.172 -0.858 1.00 95.44 90 GLU A O 1
ATOM 707 N N . LEU A 1 91 ? -7.784 -9.968 -0.077 1.00 95.56 91 LEU A N 1
ATOM 708 C CA . LEU A 1 91 ? -7.346 -9.971 1.321 1.00 95.56 91 LEU A CA 1
ATOM 709 C C . LEU A 1 91 ? -7.138 -11.397 1.847 1.00 95.56 91 LEU A C 1
ATOM 711 O O . LEU A 1 91 ? -6.087 -11.693 2.417 1.00 95.56 91 LEU A O 1
ATOM 715 N N . ARG A 1 92 ? -8.104 -12.300 1.631 1.00 96.56 92 ARG A N 1
ATOM 716 C CA . ARG A 1 92 ? -7.991 -13.703 2.069 1.00 96.56 92 ARG A CA 1
ATOM 717 C C . ARG A 1 92 ? -6.850 -14.428 1.358 1.00 96.56 92 ARG A C 1
ATOM 719 O O . ARG A 1 92 ? -6.133 -15.199 1.990 1.00 96.56 92 ARG A O 1
ATOM 726 N N . ALA A 1 93 ? -6.656 -14.165 0.065 1.00 95.81 93 ALA A N 1
ATOM 727 C CA . ALA A 1 93 ? -5.550 -14.737 -0.698 1.00 95.81 93 ALA A CA 1
ATOM 728 C C . ALA A 1 93 ? -4.183 -14.263 -0.173 1.00 95.81 93 ALA A C 1
ATOM 730 O O . ALA A 1 93 ? -3.257 -15.066 -0.065 1.00 95.81 93 ALA A O 1
ATOM 731 N N . ILE A 1 94 ? -4.066 -12.984 0.198 1.00 93.69 94 ILE A N 1
ATOM 732 C CA . ILE A 1 94 ? -2.855 -12.418 0.807 1.00 93.69 94 ILE A CA 1
ATOM 733 C C . ILE A 1 94 ? -2.606 -13.046 2.185 1.00 93.69 94 ILE A C 1
ATOM 735 O O . ILE A 1 94 ? -1.499 -13.515 2.440 1.00 93.69 94 ILE A O 1
ATOM 739 N N . GLN A 1 95 ? -3.630 -13.117 3.045 1.00 94.06 95 GLN A N 1
ATOM 740 C CA . GLN A 1 95 ? -3.540 -13.728 4.379 1.00 94.06 95 GLN A CA 1
ATOM 741 C C . GLN A 1 95 ? -3.078 -15.187 4.329 1.00 94.06 95 GLN A C 1
ATOM 743 O O . GLN A 1 95 ? -2.228 -15.588 5.122 1.00 94.06 95 GLN A O 1
ATOM 748 N N . ALA A 1 96 ? -3.608 -15.969 3.386 1.00 94.50 96 ALA A N 1
ATOM 749 C CA . ALA A 1 96 ? -3.223 -17.365 3.203 1.00 94.50 96 ALA A CA 1
ATOM 750 C C . ALA A 1 96 ? -1.769 -17.530 2.724 1.00 94.50 96 ALA A C 1
ATOM 752 O O . ALA A 1 96 ? -1.162 -18.571 2.960 1.00 94.50 96 ALA A O 1
ATOM 753 N N . HIS A 1 97 ? -1.213 -16.526 2.038 1.00 91.50 97 HIS A N 1
ATOM 754 C CA . HIS A 1 97 ? 0.147 -16.574 1.507 1.00 91.50 97 HIS A CA 1
ATOM 755 C C . HIS A 1 97 ? 1.201 -16.072 2.501 1.00 91.50 97 HIS A C 1
ATOM 757 O O . HIS A 1 97 ? 2.242 -16.703 2.669 1.00 91.50 97 HIS A O 1
ATOM 763 N N . ASP A 1 98 ? 0.949 -14.931 3.142 1.00 89.50 98 ASP A N 1
ATOM 764 C CA . ASP A 1 98 ? 1.856 -14.313 4.105 1.00 89.50 98 ASP A CA 1
ATOM 765 C C . ASP A 1 98 ? 1.029 -13.658 5.225 1.00 89.50 98 ASP A C 1
ATOM 767 O O . ASP A 1 98 ? 0.411 -12.614 5.000 1.00 89.50 98 ASP A O 1
ATOM 771 N N . PRO A 1 99 ? 1.026 -14.225 6.447 1.00 90.31 99 PRO A N 1
ATOM 772 C CA . PRO A 1 99 ? 0.240 -13.693 7.558 1.00 90.31 99 PRO A CA 1
ATOM 773 C C . PRO A 1 99 ? 0.577 -12.243 7.927 1.00 90.31 99 PRO A C 1
ATOM 775 O O . PRO A 1 99 ? -0.316 -11.488 8.308 1.00 90.31 99 PRO A O 1
ATOM 778 N N . ALA A 1 100 ? 1.838 -11.813 7.782 1.00 89.56 100 ALA A N 1
ATOM 779 C CA . ALA A 1 100 ? 2.219 -10.431 8.068 1.00 89.56 100 ALA A CA 1
ATOM 780 C C . ALA A 1 100 ? 1.656 -9.479 7.006 1.00 89.56 100 ALA A C 1
ATOM 782 O O . ALA A 1 100 ? 1.174 -8.401 7.345 1.00 89.56 100 ALA A O 1
ATOM 783 N N . LEU A 1 101 ? 1.658 -9.884 5.733 1.00 87.44 101 LEU A N 1
ATOM 784 C CA . LEU A 1 101 ? 0.982 -9.125 4.673 1.00 87.44 101 LEU A CA 1
ATOM 785 C C . LEU A 1 101 ? -0.529 -9.164 4.804 1.00 87.44 101 LEU A C 1
ATOM 787 O O . LEU A 1 101 ? -1.187 -8.169 4.517 1.00 87.44 101 LEU A O 1
ATOM 791 N N . GLY A 1 102 ? -1.065 -10.268 5.306 1.00 91.50 102 GLY A N 1
ATOM 792 C CA . GLY A 1 102 ? -2.456 -10.395 5.691 1.00 91.50 102 GLY A CA 1
ATOM 793 C C . GLY A 1 102 ? -2.880 -9.347 6.717 1.00 91.50 102 GLY A C 1
ATOM 794 O O . GLY A 1 102 ? -3.921 -8.722 6.549 1.00 91.50 102 GLY A O 1
ATOM 795 N N . MET A 1 103 ? -2.046 -9.091 7.729 1.00 92.69 103 MET A N 1
ATOM 796 C CA . MET A 1 103 ? -2.281 -8.032 8.720 1.00 92.69 103 MET A CA 1
ATOM 797 C C . MET A 1 103 ? -2.223 -6.627 8.100 1.00 92.69 103 MET A C 1
ATOM 799 O O . MET A 1 103 ? -3.019 -5.762 8.461 1.00 92.69 103 MET A O 1
ATOM 803 N N . VAL A 1 104 ? -1.316 -6.384 7.146 1.00 88.69 104 VAL A N 1
ATOM 804 C CA . VAL A 1 104 ? -1.269 -5.109 6.400 1.00 88.69 104 VAL A CA 1
ATOM 805 C C . VAL A 1 104 ? -2.536 -4.925 5.555 1.00 88.69 104 VAL A C 1
ATOM 807 O O . VAL A 1 104 ? -3.145 -3.858 5.570 1.00 88.69 104 VAL A O 1
ATOM 810 N N . ALA A 1 105 ? -2.970 -5.978 4.866 1.00 90.44 105 ALA A N 1
ATOM 811 C CA . ALA A 1 105 ? -4.202 -5.995 4.085 1.00 90.44 105 ALA A CA 1
ATOM 812 C C . ALA A 1 105 ? -5.455 -5.782 4.956 1.00 90.44 105 ALA A C 1
ATOM 814 O O . ALA A 1 105 ? -6.364 -5.034 4.597 1.00 90.44 105 ALA A O 1
ATOM 815 N N . GLU A 1 106 ? -5.496 -6.397 6.134 1.00 93.94 106 GLU A N 1
ATOM 816 C CA . GLU A 1 106 ? -6.578 -6.209 7.096 1.00 93.94 106 GLU A CA 1
ATOM 817 C C . GLU A 1 106 ? -6.602 -4.791 7.670 1.00 93.94 106 GLU A C 1
ATOM 819 O O . GLU A 1 106 ? -7.680 -4.209 7.824 1.00 93.94 106 GLU A O 1
ATOM 824 N N . ALA A 1 107 ? -5.435 -4.199 7.935 1.00 91.69 107 ALA A N 1
ATOM 825 C CA . ALA A 1 107 ? -5.347 -2.807 8.353 1.00 91.69 107 ALA A CA 1
ATOM 826 C C . ALA A 1 107 ? -6.014 -1.879 7.328 1.00 91.69 107 ALA A C 1
ATOM 828 O O . ALA A 1 107 ? -6.827 -1.042 7.719 1.00 91.69 107 ALA A O 1
ATOM 829 N N . GLU A 1 108 ? -5.759 -2.079 6.034 1.00 86.31 108 GLU A N 1
ATOM 830 C CA . GLU A 1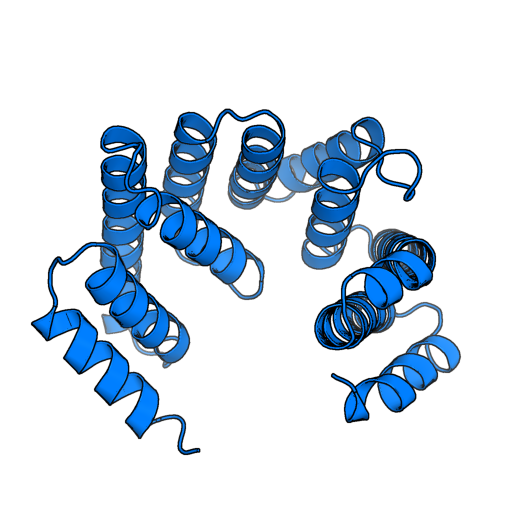 108 ? -6.402 -1.332 4.949 1.00 86.31 108 GLU A CA 1
ATOM 831 C C . GLU A 1 108 ? -7.935 -1.462 4.987 1.00 86.31 108 GLU A C 1
ATOM 833 O O . GLU A 1 108 ? -8.665 -0.468 4.981 1.00 86.31 108 GLU A O 1
ATOM 8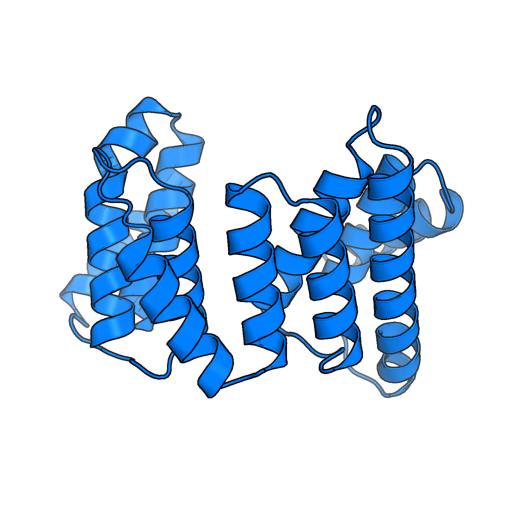38 N N . MET A 1 109 ? -8.455 -2.684 5.112 1.00 92.00 109 MET A N 1
ATOM 839 C CA . MET A 1 109 ? -9.896 -2.900 5.262 1.00 92.00 109 MET A CA 1
ATOM 840 C C . MET A 1 109 ? -10.447 -2.142 6.482 1.00 92.00 109 MET A C 1
ATOM 842 O O . MET A 1 109 ? -11.452 -1.433 6.373 1.00 92.00 109 MET A O 1
ATOM 846 N N . LEU A 1 110 ? -9.777 -2.231 7.633 1.00 92.81 110 LEU A N 1
ATOM 847 C CA . LEU A 1 110 ? -10.158 -1.518 8.853 1.00 92.81 110 LEU A CA 1
ATOM 848 C C . LEU A 1 110 ? -10.131 0.006 8.661 1.00 92.81 110 LEU A C 1
ATOM 850 O O . LEU A 1 110 ? -11.003 0.697 9.195 1.00 92.81 110 LEU A O 1
ATOM 854 N N . TRP A 1 111 ? -9.192 0.542 7.878 1.00 86.44 111 TRP A N 1
ATOM 855 C CA . TRP A 1 111 ? -9.159 1.959 7.509 1.00 86.44 111 TRP A CA 1
ATOM 856 C C . TRP A 1 111 ? -10.405 2.381 6.741 1.00 86.44 111 TRP A C 1
ATOM 858 O O . TRP A 1 111 ? -11.029 3.379 7.117 1.00 86.44 111 TRP A O 1
ATOM 868 N N . THR A 1 112 ? -10.810 1.609 5.729 1.00 84.06 112 THR A N 1
ATOM 869 C CA . THR A 1 112 ? -12.021 1.906 4.938 1.00 84.06 112 THR A CA 1
ATOM 870 C C . THR A 1 112 ? -13.311 1.843 5.761 1.00 84.06 112 THR A C 1
ATOM 872 O O . THR A 1 112 ? -14.293 2.503 5.431 1.00 84.06 112 THR A O 1
ATOM 875 N N . GLN A 1 113 ? -13.305 1.099 6.870 1.00 89.44 113 GLN A N 1
ATOM 876 C CA . GLN A 1 113 ? -14.423 0.992 7.812 1.00 89.44 113 GLN A CA 1
ATOM 877 C C . GLN A 1 113 ? -14.373 2.035 8.944 1.00 89.44 113 GLN A C 1
ATOM 879 O O . GLN A 1 113 ? -15.239 2.047 9.813 1.00 89.44 113 GLN A O 1
ATOM 884 N N . GLY A 1 114 ? -13.348 2.892 8.986 1.00 88.69 114 GLY A N 1
ATOM 885 C CA . GLY A 1 114 ? -13.170 3.885 10.049 1.00 88.69 114 GLY A CA 1
ATOM 886 C C . GLY A 1 114 ? -12.544 3.341 11.341 1.00 88.69 114 GLY A C 1
ATOM 887 O O . GLY A 1 114 ? -12.287 4.110 12.273 1.00 88.69 114 GLY A O 1
ATOM 888 N N . HIS A 1 115 ? -12.187 2.056 11.394 1.00 91.81 115 HIS A N 1
ATOM 889 C CA . HIS A 1 115 ? -11.565 1.382 12.538 1.00 91.81 115 HIS A CA 1
ATOM 890 C C . HIS A 1 115 ? -10.054 1.678 12.672 1.00 91.81 115 HIS A C 1
ATOM 892 O O . HIS A 1 115 ? -9.247 0.787 12.944 1.00 91.81 115 HIS A O 1
ATOM 898 N N . ARG A 1 116 ? -9.653 2.952 12.547 1.00 88.12 116 ARG A N 1
ATOM 899 C CA . ARG A 1 116 ? -8.242 3.396 12.465 1.00 88.12 116 ARG A CA 1
ATOM 900 C C . ARG A 1 116 ? -7.363 2.892 13.612 1.00 88.12 116 ARG A C 1
ATOM 902 O O . ARG A 1 116 ? -6.227 2.488 13.413 1.00 88.12 116 ARG A O 1
ATOM 909 N N . THR A 1 117 ? -7.890 2.876 14.835 1.00 89.50 117 THR A N 1
ATOM 910 C CA . THR A 1 117 ? -7.149 2.406 16.018 1.00 89.50 117 THR A CA 1
ATOM 911 C C . THR A 1 117 ? -6.809 0.915 15.943 1.00 89.50 117 THR A C 1
ATOM 913 O O . THR A 1 117 ? -5.762 0.511 16.452 1.00 89.50 117 THR A O 1
ATOM 916 N N . ARG A 1 118 ? -7.697 0.102 15.354 1.00 91.88 118 ARG A N 1
ATOM 917 C CA . ARG A 1 118 ? -7.457 -1.327 15.124 1.00 91.88 118 ARG A CA 1
ATOM 918 C C . ARG A 1 118 ? -6.484 -1.515 13.969 1.00 91.88 118 ARG A C 1
ATOM 920 O O . ARG A 1 118 ? -5.518 -2.239 14.150 1.00 91.88 118 ARG A O 1
ATOM 927 N N . ALA A 1 119 ? -6.658 -0.770 12.876 1.00 91.75 119 ALA A N 1
ATOM 928 C CA . ALA A 1 119 ? -5.738 -0.798 11.740 1.00 91.75 119 ALA A CA 1
ATOM 929 C C . ALA A 1 119 ? -4.280 -0.568 12.175 1.00 91.75 119 ALA A C 1
ATOM 931 O O . ALA A 1 119 ? -3.412 -1.390 11.919 1.00 91.75 119 ALA A O 1
ATOM 932 N N . ILE A 1 120 ? -4.023 0.478 12.968 1.00 89.75 120 ILE A N 1
ATOM 933 C CA . ILE A 1 120 ? -2.684 0.759 13.514 1.00 89.75 120 ILE A CA 1
ATOM 934 C C . ILE A 1 120 ? -2.159 -0.368 14.417 1.00 89.75 120 ILE A C 1
ATOM 936 O O . ILE A 1 120 ? -0.952 -0.605 14.477 1.00 89.75 120 ILE A O 1
ATOM 940 N N . SER A 1 121 ? -3.048 -1.059 15.134 1.00 90.00 121 SER A N 1
ATOM 941 C CA . SER A 1 121 ? -2.670 -2.231 15.926 1.00 90.00 121 SER A CA 1
ATOM 942 C C . SER A 1 121 ? -2.195 -3.369 15.025 1.00 90.00 121 SER A C 1
ATOM 944 O O . SER A 1 121 ? -1.134 -3.929 15.295 1.00 90.00 121 SER A O 1
ATOM 946 N N . GLU A 1 122 ? -2.928 -3.655 13.945 1.00 91.06 122 GLU A N 1
ATOM 947 C CA . GLU A 1 122 ? -2.561 -4.677 12.958 1.00 91.06 122 GLU A CA 1
ATOM 948 C C . GLU A 1 122 ? -1.240 -4.362 12.265 1.00 91.06 122 GLU A C 1
ATOM 950 O O . GLU A 1 122 ? -0.353 -5.211 12.232 1.00 91.06 122 GLU A O 1
ATOM 955 N N . LEU A 1 123 ? -1.022 -3.116 11.835 1.00 88.69 123 LEU A N 1
ATOM 956 C CA . LEU A 1 123 ? 0.269 -2.699 11.276 1.00 88.69 123 LEU A CA 1
ATOM 957 C C . LEU A 1 123 ? 1.420 -2.914 12.270 1.00 88.69 123 LEU A C 1
ATOM 959 O O . LEU A 1 123 ? 2.497 -3.384 11.907 1.00 88.69 123 LEU A O 1
ATOM 963 N N . GLY A 1 124 ? 1.196 -2.597 13.549 1.00 85.62 124 GLY A N 1
ATOM 964 C CA . GLY A 1 124 ? 2.176 -2.845 14.604 1.00 85.62 124 GLY A CA 1
ATOM 965 C C . GLY A 1 124 ? 2.470 -4.336 14.814 1.00 85.62 124 GLY A C 1
ATOM 966 O O . GLY A 1 124 ? 3.611 -4.689 15.109 1.00 85.62 124 GLY A O 1
ATOM 967 N N . GLN A 1 125 ? 1.470 -5.211 14.665 1.00 88.12 125 GLN A N 1
ATOM 968 C CA . GLN A 1 125 ? 1.646 -6.667 14.712 1.00 88.12 125 GLN A CA 1
ATOM 969 C C . GLN A 1 125 ? 2.397 -7.183 13.483 1.00 88.12 125 GLN A C 1
ATOM 971 O O . GLN A 1 125 ? 3.370 -7.921 13.646 1.00 88.12 125 GLN A O 1
ATOM 976 N N . ALA A 1 126 ? 2.032 -6.716 12.288 1.00 88.69 126 ALA A N 1
ATOM 977 C CA . ALA A 1 126 ? 2.698 -7.051 11.032 1.00 88.69 126 ALA A CA 1
ATOM 978 C C . ALA A 1 126 ? 4.202 -6.752 11.098 1.00 88.69 126 ALA A C 1
ATOM 980 O O . ALA A 1 126 ? 5.032 -7.601 10.770 1.00 88.69 126 ALA A O 1
ATOM 981 N N . LEU A 1 127 ? 4.565 -5.571 11.613 1.00 81.50 127 LEU A N 1
ATOM 982 C CA . LEU A 1 127 ? 5.958 -5.160 11.795 1.00 81.50 127 LEU A CA 1
ATOM 983 C C . LEU A 1 127 ? 6.699 -5.996 12.840 1.00 81.50 127 LEU A C 1
ATOM 985 O O . LEU A 1 127 ? 7.907 -6.161 12.721 1.00 81.50 127 LEU A O 1
ATOM 989 N N . ARG A 1 128 ? 6.020 -6.532 13.861 1.00 80.62 128 ARG A N 1
ATOM 990 C CA . ARG A 1 128 ? 6.647 -7.455 14.823 1.00 80.62 128 ARG A CA 1
ATOM 991 C C . ARG A 1 128 ? 6.883 -8.831 14.211 1.00 80.62 128 ARG A C 1
ATOM 993 O O . ARG A 1 128 ? 7.956 -9.394 14.411 1.00 80.62 128 ARG A O 1
ATOM 1000 N N . LEU A 1 129 ? 5.906 -9.344 13.464 1.00 83.44 129 LEU A N 1
ATOM 1001 C CA . LEU A 1 129 ? 5.968 -10.663 12.839 1.00 83.44 129 LEU A CA 1
ATOM 1002 C C . LEU A 1 129 ? 7.006 -10.700 11.713 1.00 83.44 129 LEU A C 1
ATOM 1004 O O . LEU A 1 129 ? 7.827 -11.612 11.636 1.00 83.44 129 LEU A O 1
ATOM 1008 N N . LYS A 1 130 ? 7.023 -9.662 10.874 1.00 82.19 130 LYS A N 1
ATOM 1009 C CA . LYS A 1 130 ? 7.972 -9.509 9.773 1.00 82.19 130 LYS A CA 1
ATOM 1010 C C . LYS A 1 130 ? 8.566 -8.101 9.798 1.00 82.19 130 LYS A C 1
ATOM 1012 O O . LYS A 1 130 ? 8.220 -7.267 8.967 1.00 82.19 130 LYS A O 1
ATOM 1017 N N . PRO A 1 131 ? 9.566 -7.830 10.658 1.00 67.06 131 PRO A N 1
ATOM 1018 C CA . PRO A 1 131 ? 10.180 -6.502 10.705 1.00 67.06 131 PRO A CA 1
ATOM 1019 C C . PRO A 1 131 ? 11.016 -6.190 9.456 1.00 67.06 131 PRO A C 1
ATOM 1021 O O . PRO A 1 131 ? 11.627 -5.146 9.365 1.00 67.06 131 PRO A O 1
ATOM 1024 N N . SER A 1 132 ? 11.096 -7.117 8.494 1.00 62.41 132 SER A N 1
ATOM 1025 C CA . SER A 1 132 ? 11.744 -6.933 7.196 1.00 62.41 132 SER A CA 1
ATOM 1026 C C . SER A 1 132 ? 10.729 -6.909 6.051 1.00 62.41 132 SER A C 1
ATOM 1028 O O . SER A 1 132 ? 11.012 -7.482 4.993 1.00 62.41 132 SER A O 1
ATOM 1030 N N . LEU A 1 133 ? 9.537 -6.338 6.261 1.00 67.06 133 LEU A N 1
ATOM 1031 C CA . LEU A 1 133 ? 8.661 -5.957 5.148 1.00 67.06 133 LEU A CA 1
ATOM 1032 C C . LEU A 1 133 ? 9.482 -5.114 4.158 1.00 67.06 133 LEU A C 1
ATOM 1034 O O . LEU A 1 133 ? 10.316 -4.301 4.558 1.00 67.06 133 LEU A O 1
ATOM 1038 N N . LYS A 1 134 ? 9.344 -5.380 2.858 1.00 59.84 134 LYS A N 1
ATOM 1039 C CA . LYS A 1 134 ? 10.208 -4.806 1.812 1.00 59.84 134 LYS A CA 1
ATOM 1040 C C . LYS A 1 134 ? 9.350 -4.188 0.717 1.00 59.84 134 LYS A C 1
ATOM 1042 O O . LYS A 1 134 ? 8.228 -4.611 0.482 1.00 59.84 134 LYS A O 1
ATOM 1047 N N . GLY A 1 135 ? 9.911 -3.211 0.007 1.00 56.94 135 GLY A N 1
ATOM 1048 C CA . GLY A 1 135 ? 9.250 -2.615 -1.155 1.00 56.94 135 GLY A CA 1
ATOM 1049 C C . GLY A 1 135 ? 7.954 -1.886 -0.787 1.00 56.94 135 GLY A C 1
ATOM 1050 O O . GLY A 1 135 ? 7.908 -1.183 0.220 1.00 56.94 135 GLY A O 1
ATOM 1051 N N . ALA A 1 136 ? 6.914 -2.053 -1.606 1.00 51.06 136 ALA A N 1
ATOM 1052 C CA . ALA A 1 136 ? 5.643 -1.332 -1.482 1.00 51.06 136 ALA A CA 1
ATOM 1053 C C . ALA A 1 136 ? 4.916 -1.578 -0.146 1.00 51.06 136 ALA A C 1
ATOM 1055 O O . ALA A 1 136 ? 4.267 -0.677 0.376 1.00 51.06 136 ALA A O 1
ATOM 1056 N N . GLU A 1 137 ? 5.081 -2.763 0.441 1.00 64.50 137 GLU A N 1
ATOM 1057 C CA . GLU A 1 137 ? 4.453 -3.168 1.706 1.00 64.50 137 GLU A CA 1
ATOM 1058 C C . GLU A 1 137 ? 4.973 -2.324 2.877 1.00 64.50 137 GLU A C 1
ATOM 1060 O O . GLU A 1 137 ? 4.207 -1.844 3.706 1.00 64.50 137 GLU A O 1
ATOM 1065 N N . SER A 1 138 ? 6.289 -2.085 2.912 1.00 66.19 138 SER A N 1
ATOM 1066 C CA . SER A 1 138 ? 6.918 -1.234 3.926 1.00 66.19 138 SER A CA 1
ATOM 1067 C C . SER A 1 138 ? 6.508 0.228 3.776 1.00 66.19 138 SER A C 1
ATOM 1069 O O . SER A 1 138 ? 6.393 0.923 4.781 1.00 66.19 138 SER A O 1
ATOM 1071 N N . ILE A 1 139 ? 6.320 0.701 2.542 1.00 63.22 139 ILE A N 1
ATOM 1072 C CA . ILE A 1 139 ? 5.934 2.090 2.268 1.00 63.22 139 ILE A CA 1
ATOM 1073 C C . ILE A 1 139 ? 4.498 2.325 2.741 1.00 63.22 139 ILE A C 1
ATOM 1075 O O . ILE A 1 139 ? 4.263 3.257 3.502 1.00 63.22 139 ILE A O 1
ATOM 1079 N N . LEU A 1 140 ? 3.566 1.432 2.389 1.00 66.50 140 LEU A N 1
ATOM 1080 C CA . LEU A 1 140 ? 2.161 1.540 2.790 1.00 66.50 140 LEU A CA 1
ATOM 1081 C C . LEU A 1 140 ? 1.998 1.584 4.315 1.00 66.50 140 LEU A C 1
ATOM 1083 O O . LEU A 1 140 ? 1.333 2.469 4.849 1.00 66.50 140 LEU A O 1
ATOM 1087 N N . VAL A 1 141 ? 2.677 0.678 5.021 1.00 76.19 141 VAL A N 1
ATOM 1088 C CA . VAL A 1 141 ? 2.678 0.652 6.488 1.00 76.19 141 VAL A CA 1
ATOM 1089 C C . VAL A 1 141 ? 3.210 1.969 7.065 1.00 76.19 141 VAL A C 1
ATOM 1091 O O . VAL A 1 141 ? 2.629 2.518 8.001 1.00 76.19 141 VAL A O 1
ATOM 1094 N N . GLN A 1 142 ? 4.314 2.494 6.529 1.00 70.19 142 GLN A N 1
ATOM 1095 C CA . GLN A 1 142 ? 4.925 3.725 7.037 1.00 70.19 142 GLN A CA 1
ATOM 1096 C C . GLN A 1 142 ? 4.059 4.958 6.762 1.00 70.19 142 GLN A C 1
ATOM 1098 O O . GLN A 1 142 ? 3.883 5.780 7.664 1.00 70.19 142 GLN A O 1
ATOM 1103 N N . ASP A 1 143 ? 3.467 5.062 5.575 1.00 69.50 143 ASP A N 1
ATOM 1104 C CA . ASP A 1 143 ? 2.575 6.161 5.206 1.00 69.50 143 ASP A CA 1
ATOM 1105 C C . ASP A 1 143 ? 1.331 6.199 6.100 1.00 69.50 143 ASP A C 1
ATOM 1107 O O . ASP A 1 143 ? 0.970 7.259 6.617 1.00 69.50 143 ASP A O 1
ATOM 1111 N N . GLU A 1 144 ? 0.707 5.051 6.365 1.00 78.81 144 GLU A N 1
ATOM 1112 C CA . GLU A 1 144 ? -0.464 4.978 7.243 1.00 78.81 144 GLU A CA 1
ATOM 1113 C C . GLU A 1 144 ? -0.143 5.358 8.690 1.00 78.81 144 GLU A C 1
ATOM 1115 O O . GLU A 1 144 ? -0.903 6.098 9.325 1.00 78.81 144 GLU A O 1
ATOM 1120 N N . LEU A 1 145 ? 1.005 4.913 9.210 1.00 82.12 145 LEU A N 1
ATOM 1121 C CA . LEU A 1 145 ? 1.479 5.331 10.527 1.00 82.12 145 LEU A CA 1
ATOM 1122 C C . LEU A 1 145 ? 1.711 6.851 10.566 1.00 82.12 145 LEU A C 1
ATOM 1124 O O . LEU A 1 145 ? 1.286 7.509 11.519 1.00 82.12 145 LEU A O 1
ATOM 1128 N N . VAL A 1 146 ? 2.331 7.431 9.533 1.00 75.44 146 VAL A N 1
ATOM 1129 C CA . VAL A 1 146 ? 2.561 8.884 9.428 1.00 75.44 146 VAL A CA 1
ATOM 1130 C C . VAL A 1 146 ? 1.246 9.658 9.381 1.00 75.44 146 VAL A C 1
ATOM 1132 O O . VAL A 1 146 ? 1.079 10.625 10.129 1.00 75.44 146 VAL A O 1
ATOM 1135 N N . LEU A 1 147 ? 0.288 9.232 8.557 1.00 76.69 147 LEU A N 1
ATOM 1136 C CA . LEU A 1 147 ? -1.032 9.857 8.469 1.00 76.69 147 LEU A CA 1
ATOM 1137 C C . LEU A 1 147 ? -1.775 9.793 9.809 1.00 76.69 147 LEU A C 1
ATOM 1139 O O . LEU A 1 147 ? -2.340 10.794 10.250 1.00 76.69 147 LEU A O 1
ATOM 1143 N N . ALA A 1 148 ? -1.716 8.656 10.503 1.00 83.25 148 ALA A N 1
ATOM 1144 C CA . ALA A 1 148 ? -2.300 8.507 11.833 1.00 83.25 148 ALA A CA 1
ATOM 1145 C C . ALA A 1 148 ? -1.632 9.402 12.889 1.00 83.25 148 ALA A C 1
ATOM 1147 O O . ALA A 1 148 ? -2.312 9.884 13.795 1.00 83.25 148 ALA A O 1
ATOM 1148 N N . MET A 1 149 ? -0.326 9.666 12.772 1.00 80.06 149 MET A N 1
ATOM 1149 C CA . MET A 1 149 ? 0.393 10.596 13.651 1.00 80.06 149 MET A CA 1
ATOM 1150 C C . MET A 1 149 ? 0.050 12.070 13.381 1.00 80.06 149 MET A C 1
ATOM 1152 O O . MET A 1 149 ? 0.088 12.874 14.313 1.00 80.06 149 MET A O 1
ATOM 1156 N N . ARG A 1 150 ? -0.343 12.424 12.149 1.00 75.94 150 ARG A N 1
ATOM 1157 C CA . ARG A 1 150 ? -0.787 13.784 11.776 1.00 75.94 150 ARG A CA 1
ATOM 1158 C C . ARG A 1 150 ? -2.172 14.149 12.312 1.00 75.94 150 ARG A C 1
ATOM 1160 O O . ARG A 1 150 ? -2.498 15.333 12.386 1.00 75.94 150 ARG A O 1
ATOM 1167 N N . ASP A 1 151 ? -2.980 13.166 12.702 1.00 79.25 151 ASP A N 1
ATOM 1168 C CA . ASP A 1 151 ? -4.352 13.374 13.174 1.00 79.25 151 ASP A CA 1
ATOM 1169 C C . ASP A 1 151 ? -4.376 14.044 14.566 1.00 79.25 151 ASP A C 1
ATOM 1171 O O . ASP A 1 151 ? -4.387 13.388 15.614 1.00 79.25 151 ASP A O 1
ATOM 1175 N N . ARG A 1 152 ? -4.353 15.387 14.589 1.00 75.06 152 ARG A N 1
ATOM 1176 C CA . ARG A 1 152 ? -4.276 16.196 15.823 1.00 75.06 152 ARG A CA 1
ATOM 1177 C C . ARG A 1 152 ? -5.432 15.929 16.787 1.00 75.06 152 ARG A C 1
ATOM 1179 O O . ARG A 1 152 ? -5.224 15.979 18.001 1.00 75.06 152 ARG A O 1
ATOM 1186 N N . GLN A 1 153 ? -6.607 15.590 16.262 1.00 81.25 153 GLN A N 1
ATOM 1187 C CA . GLN A 1 153 ? -7.823 15.386 17.047 1.00 81.25 153 GLN A CA 1
ATOM 1188 C C . GLN A 1 153 ? -7.809 14.048 17.801 1.00 81.25 153 GLN A C 1
ATOM 1190 O O . GLN A 1 153 ? -8.436 13.915 18.849 1.00 81.25 153 GLN A O 1
ATOM 1195 N N . LYS A 1 154 ? -7.047 13.050 17.331 1.00 83.12 154 LYS A N 1
ATOM 1196 C CA . LYS A 1 154 ? -7.062 11.689 17.895 1.00 83.12 154 LYS A CA 1
ATOM 1197 C C . LYS A 1 154 ? -5.781 11.358 18.659 1.00 83.12 154 LYS A C 1
ATOM 1199 O O . LYS A 1 154 ? -4.970 10.542 18.225 1.00 83.12 154 LYS A O 1
ATOM 1204 N N . LYS A 1 155 ? -5.612 11.934 19.860 1.00 84.12 155 LYS A N 1
ATOM 1205 C CA . LYS A 1 155 ? -4.440 11.713 20.749 1.00 84.12 155 LYS A CA 1
ATOM 1206 C C . LYS A 1 155 ? -4.057 10.230 20.898 1.00 84.12 155 LYS A C 1
ATOM 1208 O O . LYS A 1 155 ? -2.891 9.885 20.728 1.00 84.12 155 LYS A O 1
ATOM 1213 N N . ARG A 1 156 ? -5.033 9.348 21.151 1.00 85.56 156 ARG A N 1
ATOM 1214 C CA . ARG A 1 156 ? -4.805 7.896 21.305 1.00 85.56 156 ARG A CA 1
ATOM 1215 C C . ARG A 1 156 ? -4.296 7.235 20.019 1.00 85.56 156 ARG A C 1
ATOM 1217 O O . ARG A 1 156 ? -3.416 6.380 20.084 1.00 85.56 156 ARG A O 1
ATOM 1224 N N . LEU A 1 157 ? -4.838 7.629 18.864 1.00 84.38 157 LEU A N 1
ATOM 1225 C CA . LEU A 1 157 ? -4.417 7.116 17.558 1.00 84.38 157 LEU A CA 1
ATOM 1226 C C . LEU A 1 157 ? -2.960 7.503 17.281 1.00 84.38 157 LEU A C 1
ATOM 1228 O O . LEU A 1 157 ? -2.150 6.634 16.967 1.00 84.38 157 LEU A O 1
ATOM 1232 N N . ARG A 1 158 ? -2.615 8.777 17.513 1.00 82.75 158 ARG A N 1
ATOM 1233 C CA . ARG A 1 158 ? -1.244 9.287 17.374 1.00 82.75 158 ARG A CA 1
ATOM 1234 C C . ARG A 1 158 ? -0.254 8.534 18.252 1.00 82.75 158 ARG A C 1
ATOM 1236 O O . ARG A 1 158 ? 0.793 8.116 17.773 1.00 82.75 158 ARG A O 1
ATOM 1243 N N . GLN A 1 159 ? -0.589 8.334 19.527 1.00 83.19 159 GLN A N 1
ATOM 1244 C CA . GLN A 1 159 ? 0.276 7.616 20.467 1.00 83.19 159 GLN A CA 1
ATOM 1245 C C . GLN A 1 159 ? 0.520 6.168 20.031 1.00 83.19 159 GLN A C 1
ATOM 1247 O O . GLN A 1 159 ? 1.661 5.710 20.052 1.00 83.19 159 GLN A O 1
ATOM 1252 N N . LYS A 1 160 ? -0.526 5.457 19.589 1.00 85.50 160 LYS A N 1
ATOM 1253 C CA . LYS A 1 160 ? -0.378 4.091 19.069 1.00 85.50 160 LYS A CA 1
ATOM 1254 C C . LYS A 1 160 ? 0.471 4.040 17.803 1.00 85.50 160 LYS A C 1
ATOM 1256 O O . LYS A 1 160 ? 1.337 3.176 17.706 1.00 85.50 160 LYS A O 1
ATOM 1261 N N . ALA A 1 161 ? 0.248 4.960 16.867 1.00 83.81 161 ALA A N 1
ATOM 1262 C CA . ALA A 1 161 ? 1.007 5.020 15.623 1.00 83.81 161 ALA A CA 1
ATOM 1263 C C . ALA A 1 161 ? 2.490 5.321 15.887 1.00 83.81 161 ALA A C 1
ATOM 1265 O O . ALA A 1 161 ? 3.361 4.626 15.367 1.00 83.81 161 ALA A O 1
ATOM 1266 N N . ALA A 1 162 ? 2.777 6.267 16.788 1.00 80.25 162 ALA A N 1
ATOM 1267 C CA . ALA A 1 162 ? 4.137 6.570 17.223 1.00 80.25 162 ALA A CA 1
ATOM 1268 C C . ALA A 1 162 ? 4.809 5.357 17.882 1.00 80.25 162 ALA A C 1
ATOM 1270 O O . ALA A 1 162 ? 5.952 5.041 17.562 1.00 80.25 162 ALA A O 1
ATOM 1271 N N . HIS A 1 163 ? 4.099 4.635 18.756 1.00 82.38 163 HIS A N 1
ATOM 1272 C CA . HIS A 1 163 ? 4.629 3.427 19.387 1.00 82.38 163 HIS A CA 1
ATOM 1273 C C . HIS A 1 163 ? 4.922 2.317 18.364 1.00 82.38 163 HIS A C 1
ATOM 1275 O O . HIS A 1 163 ? 5.999 1.719 18.397 1.00 82.38 163 HIS A O 1
ATOM 1281 N N . ALA A 1 164 ? 3.990 2.045 17.442 1.00 80.56 164 ALA A N 1
ATOM 1282 C CA . ALA A 1 164 ? 4.178 1.054 16.382 1.00 80.56 164 ALA A CA 1
ATOM 1283 C C . ALA A 1 164 ? 5.407 1.395 15.527 1.00 80.56 164 ALA A C 1
ATOM 1285 O O . ALA A 1 164 ? 6.289 0.551 15.354 1.00 80.56 164 ALA A O 1
ATOM 1286 N N . PHE A 1 165 ? 5.531 2.656 15.108 1.00 74.50 165 PHE A N 1
ATOM 1287 C CA . PHE A 1 165 ? 6.678 3.122 14.340 1.00 74.50 165 PHE A CA 1
ATOM 1288 C C . PHE A 1 165 ? 8.003 2.985 15.105 1.00 74.50 165 PHE A C 1
ATOM 1290 O O . PHE A 1 165 ? 8.961 2.402 14.600 1.00 74.50 165 PHE A O 1
ATOM 1297 N N . GLN A 1 166 ? 8.061 3.463 16.353 1.00 74.06 166 GLN A N 1
ATOM 1298 C CA . GLN A 1 166 ? 9.258 3.354 17.195 1.00 74.06 166 GLN A CA 1
ATOM 1299 C C . GLN A 1 166 ? 9.676 1.894 17.408 1.00 74.06 166 GLN A C 1
ATOM 1301 O O . GLN A 1 166 ? 10.868 1.584 17.420 1.00 74.06 166 GLN A O 1
ATOM 1306 N N . SER A 1 167 ? 8.709 0.987 17.569 1.00 72.25 167 SER A N 1
ATOM 1307 C CA . SER A 1 167 ? 8.990 -0.437 17.742 1.00 72.25 167 SER A CA 1
ATOM 1308 C C . SER A 1 167 ? 9.609 -1.066 16.491 1.00 72.25 167 SER A C 1
ATOM 1310 O O . SER A 1 167 ? 10.617 -1.763 16.613 1.00 72.25 167 SER A O 1
ATOM 1312 N N . ALA A 1 168 ? 9.089 -0.747 15.304 1.00 67.69 168 ALA A N 1
ATOM 1313 C CA . ALA A 1 168 ? 9.651 -1.194 14.033 1.00 67.69 168 ALA A CA 1
ATOM 1314 C C . ALA A 1 168 ? 11.062 -0.640 13.810 1.00 67.69 168 ALA A C 1
ATOM 1316 O O . ALA A 1 168 ? 11.981 -1.388 13.486 1.00 67.69 168 ALA A O 1
ATOM 1317 N N . TRP A 1 169 ? 11.270 0.644 14.114 1.00 65.62 169 TRP A N 1
ATOM 1318 C CA . TRP A 1 169 ? 12.583 1.275 14.018 1.00 65.62 169 TRP A CA 1
ATOM 1319 C C . TRP A 1 169 ? 13.639 0.604 14.904 1.00 65.62 169 TRP A C 1
ATOM 1321 O O . TRP A 1 169 ? 14.763 0.371 14.461 1.00 65.62 169 TRP A O 1
ATOM 1331 N N . ARG A 1 170 ? 13.304 0.265 16.158 1.00 67.12 170 ARG A N 1
ATOM 1332 C CA . ARG A 1 170 ? 14.243 -0.446 17.047 1.00 67.12 170 ARG A CA 1
ATOM 1333 C C . ARG A 1 170 ? 14.677 -1.786 16.451 1.00 67.12 170 ARG A C 1
ATOM 1335 O O . ARG A 1 170 ? 15.860 -2.120 16.521 1.00 67.12 170 ARG A O 1
ATOM 1342 N N . LEU A 1 171 ? 13.742 -2.521 15.849 1.00 63.50 171 LEU A N 1
ATOM 1343 C CA . LEU A 1 171 ? 14.007 -3.813 15.213 1.00 63.50 171 LEU A CA 1
ATOM 1344 C C . LEU A 1 171 ? 14.893 -3.657 13.969 1.00 63.50 171 LEU A C 1
ATOM 1346 O O . LEU A 1 171 ? 15.854 -4.411 13.805 1.00 63.50 171 LEU A O 1
ATOM 1350 N N . ASP A 1 172 ? 14.631 -2.646 13.140 1.00 59.22 172 ASP A N 1
ATOM 1351 C CA . ASP A 1 172 ? 15.449 -2.340 11.964 1.00 59.22 172 ASP A CA 1
ATOM 1352 C C . ASP A 1 172 ? 16.855 -1.870 12.336 1.00 59.22 172 ASP A C 1
ATOM 1354 O O . ASP A 1 172 ? 17.837 -2.356 11.771 1.00 59.22 172 ASP A O 1
ATOM 1358 N N . ARG A 1 173 ? 16.989 -0.991 13.337 1.00 58.75 173 ARG A N 1
ATOM 1359 C CA . ARG A 1 173 ? 18.292 -0.523 13.831 1.00 58.75 173 ARG A CA 1
ATOM 1360 C C . ARG A 1 173 ? 19.147 -1.681 14.350 1.00 58.75 173 ARG A C 1
ATOM 1362 O O . ARG A 1 173 ? 20.323 -1.758 14.001 1.00 58.75 173 ARG A O 1
ATOM 1369 N N . ALA A 1 174 ? 18.567 -2.599 15.127 1.00 57.38 174 ALA A N 1
ATOM 1370 C CA . ALA A 1 174 ? 19.273 -3.776 15.642 1.00 57.38 174 ALA A CA 1
ATOM 1371 C C . ALA A 1 174 ? 19.784 -4.704 14.519 1.00 57.38 174 ALA A C 1
ATOM 1373 O O . ALA A 1 174 ? 20.823 -5.351 14.659 1.00 57.38 174 ALA A O 1
ATOM 1374 N N . ARG A 1 175 ? 19.085 -4.750 13.378 1.00 55.66 175 ARG A N 1
ATOM 1375 C CA . ARG A 1 175 ? 19.480 -5.528 12.190 1.00 55.66 175 ARG A CA 1
ATOM 1376 C C . ARG A 1 175 ? 20.474 -4.788 11.302 1.00 55.66 175 ARG A C 1
ATOM 1378 O O . ARG A 1 175 ? 21.349 -5.413 10.713 1.00 55.66 175 ARG A O 1
ATOM 1385 N N . ALA A 1 176 ? 20.372 -3.464 11.229 1.00 51.78 176 ALA A N 1
ATOM 1386 C CA . ALA A 1 176 ? 21.232 -2.612 10.416 1.00 51.78 176 ALA A CA 1
ATOM 1387 C C . ALA A 1 176 ? 22.691 -2.569 10.899 1.00 51.78 176 ALA A C 1
ATOM 1389 O O . ALA A 1 176 ? 23.559 -2.174 10.121 1.00 51.78 176 ALA A O 1
ATOM 1390 N N . ILE A 1 177 ? 22.970 -2.992 12.136 1.00 53.28 177 ILE A N 1
ATOM 1391 C CA . ILE A 1 177 ? 24.331 -3.239 12.645 1.00 53.28 177 ILE A CA 1
ATOM 1392 C C . ILE A 1 177 ? 25.010 -4.394 11.871 1.00 53.28 177 ILE A C 1
ATOM 1394 O O . ILE A 1 177 ? 26.229 -4.481 11.851 1.00 53.28 177 ILE A O 1
ATOM 1398 N N . ARG A 1 178 ? 24.246 -5.223 11.137 1.00 52.59 178 ARG A N 1
ATOM 1399 C CA . ARG A 1 178 ? 24.741 -6.384 10.369 1.00 52.59 178 ARG A CA 1
ATOM 1400 C C . ARG A 1 178 ? 24.891 -6.151 8.848 1.00 52.59 178 ARG A C 1
ATOM 1402 O O . ARG A 1 178 ? 25.003 -7.110 8.097 1.00 52.59 178 ARG A O 1
ATOM 1409 N N . GLY A 1 179 ? 24.896 -4.890 8.392 1.00 47.72 179 GLY A N 1
ATOM 1410 C CA . GLY A 1 179 ? 25.576 -4.475 7.149 1.00 47.72 179 GLY A CA 1
ATOM 1411 C C . GLY A 1 179 ? 24.871 -4.613 5.784 1.00 47.72 179 GLY A C 1
ATOM 1412 O O . GLY A 1 179 ? 25.369 -5.356 4.949 1.00 47.72 179 GLY A O 1
ATOM 1413 N N . LYS A 1 180 ? 23.815 -3.823 5.480 1.00 48.62 180 LYS A N 1
ATOM 1414 C CA . LYS A 1 180 ? 23.453 -3.386 4.093 1.00 48.62 180 LYS A CA 1
ATOM 1415 C C . LYS A 1 180 ? 22.722 -2.017 4.061 1.00 48.62 180 LYS A C 1
ATOM 1417 O O . LYS A 1 180 ? 21.935 -1.742 4.972 1.00 48.62 180 LYS A O 1
ATOM 1422 N N . PRO A 1 181 ? 22.894 -1.183 3.008 1.00 46.53 181 PRO A N 1
ATOM 1423 C CA . PRO A 1 181 ? 22.385 0.196 2.907 1.00 46.53 181 PRO A CA 1
ATOM 1424 C C . PRO A 1 181 ? 20.896 0.276 2.511 1.00 46.53 181 PRO A C 1
ATOM 1426 O O . PRO A 1 181 ? 20.512 0.937 1.555 1.00 46.53 181 PRO A O 1
ATOM 1429 N N . ARG A 1 182 ? 20.009 -0.364 3.283 1.00 52.66 182 ARG A N 1
ATOM 1430 C CA . ARG A 1 182 ? 18.540 -0.204 3.156 1.00 52.66 182 ARG A CA 1
ATOM 1431 C C . ARG A 1 182 ? 18.002 1.073 3.827 1.00 52.66 182 ARG A C 1
ATOM 1433 O O . ARG A 1 182 ? 16.806 1.196 4.061 1.00 52.66 182 ARG A O 1
ATOM 1440 N N . ARG A 1 183 ? 18.890 1.995 4.204 1.00 55.78 183 ARG A N 1
ATOM 1441 C CA . ARG A 1 183 ? 18.640 3.009 5.235 1.00 55.78 183 ARG A CA 1
ATOM 1442 C C . ARG A 1 183 ? 17.978 4.307 4.742 1.00 55.78 183 ARG A C 1
ATOM 1444 O O . ARG A 1 183 ? 17.408 5.009 5.565 1.00 55.78 183 ARG A O 1
ATOM 1451 N N . LEU A 1 184 ? 18.006 4.632 3.446 1.00 56.44 184 LEU A N 1
ATOM 1452 C CA . LEU A 1 184 ? 17.614 5.971 2.964 1.00 56.44 184 LEU A CA 1
ATOM 1453 C C . LEU A 1 184 ? 16.128 6.290 3.145 1.00 56.44 184 LEU A C 1
ATOM 1455 O O . LEU A 1 184 ? 15.803 7.284 3.786 1.00 56.44 184 LEU A O 1
ATOM 1459 N N . ALA A 1 185 ? 15.224 5.420 2.687 1.00 54.25 185 ALA A N 1
ATOM 1460 C CA . ALA A 1 185 ? 13.789 5.616 2.915 1.00 54.25 185 ALA A CA 1
ATOM 1461 C C . ALA A 1 185 ? 13.473 5.752 4.417 1.00 54.25 185 ALA A C 1
ATOM 1463 O O . ALA A 1 185 ? 12.717 6.628 4.824 1.00 54.25 185 ALA A O 1
ATOM 1464 N N . ALA A 1 186 ? 14.129 4.959 5.266 1.00 54.72 186 ALA A N 1
ATOM 1465 C CA . ALA A 1 186 ? 13.921 5.016 6.708 1.00 54.72 186 ALA A CA 1
ATOM 1466 C C . ALA A 1 186 ? 14.364 6.359 7.325 1.00 54.72 186 ALA A C 1
ATOM 1468 O O . ALA A 1 186 ? 13.662 6.890 8.181 1.00 54.72 186 ALA A O 1
ATOM 1469 N N . TYR A 1 187 ? 15.471 6.945 6.857 1.00 59.44 187 TYR A N 1
ATOM 1470 C CA . TYR A 1 187 ? 15.925 8.275 7.277 1.00 59.44 187 TYR A CA 1
ATOM 1471 C C . TYR A 1 187 ? 14.963 9.396 6.839 1.00 59.44 187 TYR A C 1
ATOM 1473 O O . TYR A 1 187 ? 14.649 10.279 7.640 1.00 59.44 187 TYR A O 1
ATOM 1481 N N . TYR A 1 188 ? 14.409 9.314 5.625 1.00 60.47 188 TYR A N 1
ATOM 1482 C CA . TYR A 1 188 ? 13.344 10.217 5.176 1.00 60.47 188 TYR A CA 1
ATOM 1483 C C . TYR A 1 188 ? 12.104 10.127 6.081 1.00 60.47 188 TYR A C 1
ATOM 1485 O O . TYR A 1 188 ? 11.630 11.135 6.612 1.00 60.47 188 TYR A O 1
ATOM 1493 N N . HIS A 1 189 ? 11.610 8.912 6.336 1.00 56.50 189 HIS A N 1
ATOM 1494 C CA . HIS A 1 189 ? 10.428 8.711 7.173 1.00 56.50 189 HIS A CA 1
ATOM 1495 C C . HIS A 1 189 ? 10.669 9.110 8.642 1.00 56.50 189 HIS A C 1
ATOM 1497 O O . HIS A 1 189 ? 9.772 9.669 9.270 1.00 56.50 189 HIS A O 1
ATOM 1503 N N . MET A 1 190 ? 11.879 8.934 9.186 1.00 62.06 190 MET A N 1
ATOM 1504 C CA . MET A 1 190 ? 12.250 9.448 10.516 1.00 62.06 190 MET A CA 1
ATOM 1505 C C . MET A 1 190 ? 12.117 10.966 10.620 1.00 62.06 190 MET A C 1
ATOM 1507 O O . MET A 1 190 ? 11.551 11.474 11.589 1.00 62.06 190 MET A O 1
ATOM 1511 N N . GLY A 1 191 ? 12.627 11.681 9.622 1.00 60.22 191 GLY A N 1
ATOM 1512 C CA . GLY A 1 191 ? 12.481 13.123 9.521 1.00 60.22 191 GLY A CA 1
ATOM 1513 C C . GLY A 1 191 ? 11.036 13.578 9.511 1.00 60.22 191 GLY A C 1
ATOM 1514 O O . GLY A 1 191 ? 10.623 14.418 10.312 1.00 60.22 191 GLY A O 1
ATOM 1515 N N . MET A 1 192 ? 10.249 12.940 8.645 1.00 56.47 192 MET A N 1
ATOM 1516 C CA . MET A 1 192 ? 8.815 13.184 8.530 1.00 56.47 192 MET A CA 1
ATOM 1517 C C . MET A 1 192 ? 8.093 12.960 9.861 1.00 56.47 192 MET A C 1
ATOM 1519 O O . MET A 1 192 ? 7.186 13.711 10.204 1.00 56.47 192 MET A O 1
ATOM 1523 N N . ILE A 1 193 ? 8.499 11.963 10.643 1.00 55.19 193 ILE A N 1
ATOM 1524 C CA . ILE A 1 193 ? 7.844 11.617 11.909 1.00 55.19 193 ILE A CA 1
ATOM 1525 C C . ILE A 1 193 ? 8.235 12.552 13.029 1.00 55.19 193 ILE A C 1
ATOM 1527 O O . ILE A 1 193 ? 7.364 12.950 13.801 1.00 55.19 193 ILE A O 1
ATOM 1531 N N . ALA A 1 194 ? 9.504 12.935 13.115 1.00 58.56 194 ALA A N 1
ATOM 1532 C CA . ALA A 1 194 ? 9.925 13.935 14.079 1.00 58.56 194 ALA A CA 1
ATOM 1533 C C . ALA A 1 194 ? 9.174 15.252 13.846 1.00 58.56 194 ALA A C 1
ATOM 1535 O O . ALA A 1 194 ? 8.600 15.799 14.784 1.00 58.56 194 ALA A O 1
ATOM 1536 N N . ALA A 1 195 ? 9.062 15.675 12.582 1.00 60.31 195 ALA A N 1
ATOM 1537 C CA . ALA A 1 195 ? 8.309 16.863 12.188 1.00 60.31 195 ALA A CA 1
ATOM 1538 C C . ALA A 1 195 ? 6.801 16.747 12.481 1.00 60.31 195 ALA A C 1
ATOM 1540 O O . ALA A 1 195 ? 6.162 17.712 12.884 1.00 60.31 195 ALA A O 1
ATOM 1541 N N . VAL A 1 196 ? 6.210 15.564 12.287 1.00 53.41 196 VAL A N 1
ATOM 1542 C CA . VAL A 1 196 ? 4.769 15.336 12.499 1.00 53.41 196 VAL A CA 1
ATOM 1543 C C . VAL A 1 196 ? 4.401 15.184 13.975 1.00 53.41 196 VAL A C 1
ATOM 1545 O O . VAL A 1 196 ? 3.305 15.573 14.379 1.00 53.41 196 VAL A O 1
ATOM 1548 N N . THR A 1 197 ? 5.276 14.571 14.770 1.00 55.84 197 THR A N 1
ATOM 1549 C CA . THR A 1 197 ? 5.001 14.240 16.177 1.00 55.84 197 THR A CA 1
ATOM 1550 C C . THR A 1 197 ? 5.518 15.280 17.160 1.00 55.84 197 THR A C 1
ATOM 1552 O O . THR A 1 197 ? 5.171 15.189 18.337 1.00 55.84 197 THR A O 1
ATOM 1555 N N . ASP A 1 198 ? 6.325 16.232 16.687 1.00 65.19 198 ASP A N 1
ATOM 1556 C CA . ASP A 1 198 ? 7.044 17.215 17.500 1.00 65.19 198 ASP A CA 1
ATOM 1557 C C . ASP A 1 198 ? 7.907 16.556 18.593 1.00 65.19 198 ASP A C 1
ATOM 1559 O O . ASP A 1 198 ? 8.018 17.004 19.733 1.00 65.19 198 ASP A O 1
ATOM 1563 N N . ARG A 1 199 ? 8.476 15.389 18.268 1.00 58.84 199 ARG A N 1
ATOM 1564 C CA . ARG A 1 199 ? 9.292 14.576 19.177 1.00 58.84 199 ARG A CA 1
ATOM 1565 C C . ARG A 1 199 ? 10.564 14.140 18.486 1.00 58.84 199 ARG A C 1
ATOM 1567 O O . ARG A 1 199 ? 10.566 13.824 17.303 1.00 58.84 199 ARG A O 1
ATOM 1574 N N . HIS A 1 200 ? 11.650 14.061 19.251 1.00 60.06 200 HIS A N 1
ATOM 1575 C CA . HIS A 1 200 ? 12.966 13.662 18.743 1.00 60.06 200 HIS A CA 1
ATOM 1576 C C . HIS A 1 200 ? 13.436 14.516 17.544 1.00 60.06 200 HIS A C 1
ATOM 1578 O O . HIS A 1 200 ? 14.142 14.009 16.674 1.00 60.06 200 HIS A O 1
ATOM 1584 N N . LEU A 1 201 ? 13.071 15.808 17.516 1.00 61.62 201 LEU A N 1
ATOM 1585 C CA . LEU A 1 201 ? 13.343 16.749 16.419 1.00 61.62 201 LEU A CA 1
ATOM 1586 C C . LEU A 1 201 ? 14.806 16.734 15.972 1.00 61.62 201 LEU A C 1
ATOM 1588 O O . LEU A 1 201 ? 15.079 16.535 14.795 1.00 61.62 201 LEU A O 1
ATOM 1592 N N . HIS A 1 202 ? 15.753 16.808 16.909 1.00 60.16 202 HIS A N 1
ATOM 1593 C CA . HIS A 1 202 ? 17.183 16.741 16.590 1.00 60.16 202 HIS A CA 1
ATOM 1594 C C . HIS A 1 202 ? 17.597 15.440 15.885 1.00 60.16 202 HIS A C 1
ATOM 1596 O O . HIS A 1 202 ? 18.467 15.453 15.020 1.00 60.16 202 HIS A O 1
ATOM 1602 N N . ALA A 1 203 ? 16.995 14.303 16.242 1.00 59.16 203 ALA A N 1
ATOM 1603 C CA . ALA A 1 203 ? 17.270 13.036 15.569 1.00 59.16 203 ALA A CA 1
ATOM 1604 C C . ALA A 1 203 ? 16.599 12.965 14.189 1.00 59.16 203 ALA A C 1
ATOM 1606 O O . ALA A 1 203 ? 17.167 12.372 13.278 1.00 59.16 203 ALA A O 1
ATOM 1607 N N . GLY A 1 204 ? 15.423 13.580 14.035 1.00 57.22 204 GLY A N 1
ATOM 1608 C CA . GLY A 1 204 ? 14.727 13.699 12.756 1.00 57.22 204 GLY A CA 1
ATOM 1609 C C . GLY A 1 204 ? 15.438 14.606 11.758 1.00 57.22 204 GLY A C 1
ATOM 1610 O O . GLY A 1 204 ? 15.591 14.216 10.608 1.00 57.22 204 GLY A O 1
ATOM 1611 N N . VAL A 1 205 ? 15.936 15.764 12.199 1.00 66.94 205 VAL A N 1
ATOM 1612 C CA . VAL A 1 205 ? 16.740 16.675 11.366 1.00 66.94 205 VAL A CA 1
ATOM 1613 C C . VAL A 1 205 ? 18.000 15.964 10.877 1.00 66.94 205 VAL A C 1
ATOM 1615 O O . VAL A 1 205 ? 18.194 15.845 9.676 1.00 66.94 205 VAL A O 1
ATOM 1618 N N . ARG A 1 206 ? 18.767 15.335 11.780 1.00 68.00 206 ARG A N 1
ATOM 1619 C CA . ARG A 1 206 ? 19.950 14.544 11.388 1.00 68.00 206 ARG A CA 1
ATOM 1620 C C . ARG A 1 206 ? 19.626 13.391 10.435 1.00 68.00 206 ARG A C 1
ATOM 1622 O O . ARG A 1 206 ? 20.464 13.008 9.625 1.00 68.00 206 ARG A O 1
ATOM 1629 N N . ALA A 1 207 ? 18.437 12.803 10.553 1.00 61.41 207 ALA A N 1
ATOM 1630 C CA . ALA A 1 207 ? 17.984 11.767 9.637 1.00 61.41 207 ALA A CA 1
ATOM 1631 C C . ALA A 1 207 ? 17.701 12.339 8.239 1.00 61.41 207 ALA A C 1
ATOM 1633 O O . ALA A 1 207 ? 18.158 11.763 7.255 1.00 61.41 207 ALA A O 1
ATOM 1634 N N . LEU A 1 208 ? 17.023 13.485 8.140 1.00 63.38 208 LEU A N 1
ATOM 1635 C CA . LEU A 1 208 ? 16.809 14.171 6.861 1.00 63.38 208 LEU A CA 1
ATOM 1636 C C . LEU A 1 208 ? 18.124 14.630 6.235 1.00 63.38 208 LEU A C 1
ATOM 1638 O O . LEU A 1 208 ? 18.324 14.396 5.049 1.00 63.38 208 LEU A O 1
ATOM 1642 N N . ASP A 1 209 ? 19.039 15.186 7.024 1.00 69.00 209 ASP A N 1
ATOM 1643 C CA . ASP A 1 209 ? 20.361 15.603 6.546 1.00 69.00 209 ASP A CA 1
ATOM 1644 C C . ASP A 1 209 ? 21.138 14.416 5.958 1.00 69.00 209 ASP A C 1
ATOM 1646 O O . ASP A 1 209 ? 21.699 14.491 4.865 1.00 69.00 209 ASP A O 1
ATOM 1650 N N . TYR A 1 210 ? 21.112 13.262 6.630 1.00 65.19 210 TYR A N 1
ATOM 1651 C CA . TYR A 1 210 ? 21.736 12.053 6.095 1.00 65.19 210 TYR A CA 1
ATOM 1652 C C . TYR A 1 210 ? 21.034 11.542 4.824 1.00 65.19 210 TYR A C 1
ATOM 1654 O O . TYR A 1 210 ? 21.686 11.072 3.897 1.00 65.19 210 TYR A O 1
ATOM 1662 N N . TYR A 1 211 ? 19.705 11.636 4.745 1.00 63.50 211 TYR A N 1
ATOM 1663 C CA . TYR A 1 211 ? 18.969 11.272 3.531 1.00 63.50 211 TYR A CA 1
ATOM 1664 C C . TYR A 1 211 ? 19.373 12.146 2.332 1.00 63.50 211 TYR A C 1
ATOM 1666 O O . TYR A 1 211 ? 19.641 11.618 1.252 1.00 63.50 211 TYR A O 1
ATOM 1674 N N . LEU A 1 212 ? 19.461 13.462 2.542 1.00 65.69 212 LEU A N 1
ATOM 1675 C CA . LEU A 1 212 ? 19.785 14.452 1.512 1.00 65.69 212 LEU A CA 1
ATOM 1676 C C . LEU A 1 212 ? 21.249 14.396 1.053 1.00 65.69 212 LEU A C 1
ATOM 1678 O O . LEU A 1 212 ? 21.541 14.715 -0.093 1.00 65.69 212 LEU A O 1
ATOM 1682 N N . THR A 1 213 ? 22.174 13.962 1.910 1.00 68.56 213 THR A N 1
ATOM 1683 C CA . THR A 1 213 ? 23.595 13.827 1.533 1.00 68.56 213 THR A CA 1
ATOM 1684 C C . THR A 1 213 ? 23.878 12.606 0.658 1.00 68.56 213 THR A C 1
ATOM 1686 O O . THR A 1 213 ? 24.863 12.599 -0.075 1.00 68.56 213 THR A O 1
ATOM 1689 N N . VAL A 1 214 ? 23.030 11.573 0.702 1.00 62.62 214 VAL A N 1
ATOM 1690 C CA . VAL A 1 214 ? 23.228 10.333 -0.072 1.00 62.62 214 VAL A CA 1
ATOM 1691 C C . VAL A 1 214 ? 22.401 10.302 -1.364 1.00 62.62 214 VAL A C 1
ATOM 1693 O O . VAL A 1 214 ? 22.772 9.600 -2.303 1.00 62.62 214 VAL A O 1
ATOM 1696 N N . ILE A 1 215 ? 21.304 11.061 -1.446 1.00 47.16 215 ILE A N 1
ATOM 1697 C CA . ILE A 1 215 ? 20.546 11.276 -2.688 1.00 47.16 215 ILE A CA 1
ATOM 1698 C C . ILE A 1 215 ? 20.684 12.758 -3.069 1.00 47.16 215 ILE A C 1
ATOM 1700 O O . ILE A 1 215 ? 19.852 13.559 -2.636 1.00 47.16 215 ILE A O 1
ATOM 1704 N N . PRO A 1 216 ? 21.732 13.146 -3.826 1.00 35.06 216 PRO A N 1
ATOM 1705 C CA . PRO A 1 216 ? 21.842 14.506 -4.343 1.00 35.06 216 PRO A CA 1
ATOM 1706 C C . PRO A 1 216 ? 20.674 14.825 -5.305 1.00 35.06 216 PRO A C 1
ATOM 1708 O O . PRO A 1 216 ? 20.040 13.892 -5.809 1.00 35.06 216 PRO A O 1
ATOM 1711 N N . PRO A 1 217 ? 20.357 16.121 -5.503 1.00 41.75 217 PRO A N 1
ATOM 1712 C CA . PRO A 1 217 ? 19.163 16.593 -6.215 1.00 41.75 217 PRO A CA 1
ATOM 1713 C C . PRO A 1 217 ? 19.020 16.099 -7.660 1.00 41.75 217 PRO A C 1
ATOM 1715 O O . PRO A 1 217 ? 20.053 15.903 -8.340 1.00 41.75 217 PRO A O 1
#

Radius of gyration: 18.23 Å; chains: 1; bounding box: 45×35×48 Å

pLDDT: mean 78.48, std 14.2, range [35.06, 97.75]

Foldseek 3Di:
DVVCQVVLVVCCVVCVLALVSLQVNLVVCCVVQVVVHDVSNLVCLVVSLVSLVSSCVSPVPPLSSLLSNLLSQLPDDVVSPRHPVSSVVSLVSQCVNDVLSNLQSVLSNCVSVVVLQVSLVSLLVSCVVCLPDDDPSVVSSLVSLLVQLLPPPCPSSNVSSVVSLVVSVVVVVVCCVVDDPPQQVVLQSLLSNCVSNVPPNVSNVVSVVVNCVVDPD

Sequence (217 aa):
FRKAFPYVKKLTHERPHDANDWLLYAATLAGKSAKAGIFSLLSHVGQIHRALEKAVRFAPKNMGARIALMIYDLRAPGFLGGSKRQGMVELRAIQAHDPALGMVAEAEMLWTQGHRTRAISELGQALRLKPSLKGAESILVQDELVLAMRDRQKKRLRQKAAHAFQSAWRLDRARAIRGKPRRLAAYYHMGMIAAVTDRHLHAGVRALDYYLTVIPP